Protein 3WOH (pdb70)

Radius of gyration: 16.53 Å; Cα contacts (8 Å, |Δi|>4): 539; chains: 1; bounding box: 43×38×48 Å

Foldseek 3Di:
DFLQAAEEEQAQLLDFLSLLLQLLLQVNPYEYEYEYCYPVVSVVVSQVVSVVVPGHYYYHHADLLPLPVVLVRQVVSCVPRHAHAEYEQDFADFDFFAPVVDDPVRLCRGQRRLAVSLVSNCVNNVVVCLVVLGHFYEHEAALCLVVNDGRRNSNNVSRVNNLVVQQVVQVVCVVSQYAGEYEHEAAADDVCCVLQPQRDHHYSNLSSVVSNCRSGCVCSVDHSYYYYPHNPNND

Structure (mmCIF, N/CA/C/O backbone):
data_3WOH
#
_entry.id   3WOH
#
_cell.length_a   56.425
_cell.length_b   56.425
_cell.length_c   122.838
_cell.angle_alpha   90.00
_cell.angle_beta   90.00
_cell.angle_gamma   90.00
#
_symmetry.space_group_name_H-M   'P 42 21 2'
#
loop_
_entity.id
_entity.type
_entity.pdbx_description
1 polymer SiaM
2 water water
#
loop_
_atom_site.group_PDB
_atom_site.id
_atom_site.type_symbol
_atom_site.label_atom_id
_atom_site.label_alt_id
_atom_site.label_comp_id
_atom_site.label_asym_id
_atom_site.label_entity_id
_atom_site.label_seq_id
_atom_site.pdbx_PDB_ins_code
_atom_site.Cartn_x
_atom_site.Cartn_y
_atom_site.Cartn_z
_atom_site.occupancy
_atom_site.B_iso_or_equiv
_atom_site.auth_seq_id
_atom_site.auth_comp_id
_atom_site.auth_asym_id
_atom_site.auth_atom_id
_atom_site.pdbx_PDB_model_num
ATOM 1 N N . GLY A 1 7 ? 22.389 -24.066 -34.691 1.00 91.59 5 GLY A N 1
ATOM 2 C CA . GLY A 1 7 ? 21.451 -25.143 -34.990 1.00 91.58 5 GLY A CA 1
ATOM 3 C C . GLY A 1 7 ? 21.652 -26.324 -34.039 1.00 89.44 5 GLY A C 1
ATOM 4 O O . GLY A 1 7 ? 21.950 -27.438 -34.475 1.00 90.31 5 GLY A O 1
ATOM 5 N N . ALA A 1 8 ? 21.486 -26.068 -32.743 1.00 86.58 6 ALA A N 1
ATOM 6 C CA . ALA A 1 8 ? 21.657 -27.088 -31.713 1.00 86.74 6 ALA A CA 1
ATOM 7 C C . ALA A 1 8 ? 20.542 -26.998 -30.662 1.00 87.04 6 ALA A C 1
ATOM 8 O O . ALA A 1 8 ? 20.382 -27.888 -29.824 1.00 84.34 6 ALA A O 1
ATOM 10 N N . LEU A 1 9 ? 19.799 -25.891 -30.718 1.00 88.04 7 LEU A N 1
ATOM 11 C CA . LEU A 1 9 ? 18.583 -25.697 -29.929 1.00 84.87 7 LEU A CA 1
ATOM 12 C C . LEU A 1 9 ? 17.297 -26.073 -30.681 1.00 90.36 7 LEU A C 1
ATOM 13 O O . LEU A 1 9 ? 16.220 -26.126 -30.087 1.00 89.92 7 LEU A O 1
ATOM 18 N N . SER A 1 10 ? 17.414 -26.337 -31.981 1.00 96.32 8 SER A N 1
ATOM 19 C CA . SER A 1 10 ? 16.278 -26.783 -32.797 1.00 103.86 8 SER A CA 1
ATOM 20 C C . SER A 1 10 ? 15.033 -25.878 -32.799 1.00 102.28 8 SER A C 1
ATOM 21 O O . SER A 1 10 ? 13.911 -26.375 -32.698 1.00 101.39 8 SER A O 1
ATOM 24 N N . GLY A 1 11 ? 15.222 -24.565 -32.908 1.00 99.89 9 GLY A N 1
ATOM 25 C CA . GLY A 1 11 ? 14.110 -23.634 -32.874 1.00 99.71 9 GLY A CA 1
ATOM 26 C C . GLY A 1 11 ? 13.230 -23.661 -31.631 1.00 95.90 9 GLY A C 1
ATOM 27 O O . GLY A 1 11 ? 12.064 -23.277 -31.713 1.00 99.71 9 GLY A O 1
ATOM 28 N N . LYS A 1 12 ? 13.759 -24.110 -30.489 1.00 86.78 10 LYS A N 1
ATOM 29 C CA . LYS A 1 12 ? 13.012 -24.016 -29.231 1.00 79.56 10 LYS A CA 1
ATOM 30 C C . LYS A 1 12 ? 12.965 -22.579 -28.738 1.00 74.07 10 LYS A C 1
ATOM 31 O O . LYS A 1 12 ? 13.637 -21.705 -29.286 1.00 74.46 10 LYS A O 1
ATOM 37 N N . VAL A 1 13 ? 12.171 -22.338 -27.699 1.00 69.09 11 VAL A N 1
ATOM 38 C CA . VAL A 1 13 ? 11.941 -20.980 -27.224 1.00 69.00 11 VAL A CA 1
ATOM 39 C C . VAL A 1 13 ? 12.557 -20.745 -25.853 1.00 67.80 11 VAL A C 1
ATOM 40 O O . VAL A 1 13 ? 12.253 -21.451 -24.892 1.00 68.54 11 VAL A O 1
ATOM 44 N N . ALA A 1 14 ? 13.422 -19.740 -25.769 1.00 65.89 12 ALA A N 1
ATOM 45 C CA . ALA A 1 14 ? 14.064 -19.391 -24.508 1.00 59.26 12 ALA A CA 1
ATOM 46 C C . ALA A 1 14 ? 13.604 -18.022 -24.012 1.00 57.91 12 ALA A C 1
ATOM 47 O O . ALA A 1 14 ? 13.508 -17.066 -24.785 1.00 59.37 12 ALA A O 1
ATOM 49 N N . LEU A 1 15 ? 13.323 -17.939 -22.717 1.00 55.34 13 LEU A N 1
ATOM 50 C CA . LEU A 1 15 ? 12.917 -16.687 -22.095 1.00 56.17 13 LEU A CA 1
ATOM 51 C C . LEU A 1 15 ? 13.972 -16.245 -21.086 1.00 54.57 13 LEU A C 1
ATOM 52 O O . LEU A 1 15 ? 14.168 -16.887 -20.046 1.00 51.52 13 LEU A O 1
ATOM 57 N N . VAL A 1 16 ? 14.651 -15.146 -21.402 1.00 56.09 14 VAL A N 1
ATOM 58 C CA . VAL A 1 16 ? 15.726 -14.638 -20.559 1.00 55.19 14 VAL A CA 1
ATOM 59 C C . VAL A 1 16 ? 15.330 -13.323 -19.892 1.00 59.15 14 VAL A C 1
ATOM 60 O O . VAL A 1 16 ? 15.369 -12.265 -20.523 1.00 61.91 14 VAL A O 1
ATOM 64 N N . THR A 1 17 ? 14.938 -13.389 -18.623 1.00 57.77 15 THR A N 1
ATOM 65 C CA . THR A 1 17 ? 14.649 -12.172 -17.875 1.00 57.55 15 THR A CA 1
ATOM 66 C C . THR A 1 17 ? 15.975 -11.466 -17.604 1.00 57.56 15 THR A C 1
ATOM 67 O O . THR A 1 17 ? 17.013 -12.118 -17.499 1.00 54.50 15 THR A O 1
ATOM 71 N N . GLY A 1 18 ? 15.949 -10.140 -17.519 1.00 61.71 16 GLY A N 1
ATOM 72 C CA . GLY A 1 18 ? 17.174 -9.367 -17.398 1.00 65.48 16 GLY A CA 1
ATOM 73 C C . GLY A 1 18 ? 18.197 -9.654 -18.494 1.00 69.25 16 GLY A C 1
ATOM 74 O O . GLY A 1 18 ? 19.400 -9.685 -18.230 1.00 67.34 16 GLY A O 1
ATOM 75 N N . GLY A 1 19 ? 17.718 -9.870 -19.721 1.00 74.00 17 GLY A N 1
ATOM 76 C CA . GLY A 1 19 ? 18.581 -10.152 -20.861 1.00 75.87 17 GLY A CA 1
ATOM 77 C C . GLY A 1 19 ? 18.941 -8.883 -21.615 1.00 79.37 17 GLY A C 1
ATOM 78 O O . GLY A 1 19 ? 19.584 -8.914 -22.668 1.00 78.24 17 GLY A O 1
ATOM 79 N N . SER A 1 20 ? 18.492 -7.763 -21.054 1.00 83.91 18 SER A N 1
ATOM 80 C CA . SER A 1 20 ? 18.800 -6.407 -21.504 1.00 86.37 18 SER A CA 1
ATOM 81 C C . SER A 1 20 ? 20.256 -6.206 -21.915 1.00 86.51 18 SER A C 1
ATOM 82 O O . SER A 1 20 ? 20.549 -5.680 -22.991 1.00 90.01 18 SER A O 1
ATOM 85 N N . ARG A 1 21 ? 21.148 -6.661 -21.036 1.00 81.40 19 ARG A N 1
ATOM 86 C CA . ARG A 1 21 ? 22.515 -6.164 -20.938 1.00 79.14 19 ARG A CA 1
ATOM 87 C C . ARG A 1 21 ? 23.447 -7.145 -20.220 1.00 71.91 19 ARG A C 1
ATOM 88 O O . ARG A 1 21 ? 22.987 -8.030 -19.501 1.00 67.71 19 ARG A O 1
ATOM 96 N N . GLY A 1 22 ? 24.755 -6.961 -20.395 1.00 69.55 20 GLY A N 1
ATOM 97 C CA . GLY A 1 22 ? 25.755 -7.735 -19.673 1.00 63.83 20 GLY A CA 1
ATOM 98 C C . GLY A 1 22 ? 25.628 -9.245 -19.786 1.00 61.20 20 GLY A C 1
ATOM 99 O O . GLY A 1 22 ? 25.581 -9.797 -20.892 1.00 65.49 20 GLY A O 1
ATOM 100 N N . LEU A 1 23 ? 25.565 -9.916 -18.638 1.00 55.91 21 LEU A N 1
ATOM 101 C CA . LEU A 1 23 ? 25.481 -11.375 -18.601 1.00 52.21 21 LEU A CA 1
ATOM 102 C C . LEU A 1 23 ? 24.252 -11.896 -19.345 1.00 51.94 21 LEU A C 1
ATOM 103 O O . LEU A 1 23 ? 24.357 -12.816 -20.157 1.00 50.06 21 LEU A O 1
ATOM 108 N N . GLY A 1 24 ? 23.095 -11.300 -19.066 1.00 52.81 22 GLY A N 1
ATOM 109 C CA . GLY A 1 24 ? 21.861 -11.666 -19.736 1.00 52.77 22 GLY A CA 1
ATOM 110 C C . GLY A 1 24 ? 21.962 -11.531 -21.244 1.00 54.83 22 GLY A C 1
ATOM 111 O O . GLY A 1 24 ? 21.464 -12.376 -21.984 1.00 53.29 22 GLY A O 1
ATOM 112 N N . ARG A 1 25 ? 22.610 -10.462 -21.694 1.00 56.92 23 ARG A N 1
ATOM 113 C CA . ARG A 1 25 ? 22.825 -10.224 -23.116 1.00 61.01 23 ARG A CA 1
ATOM 114 C C . ARG A 1 25 ? 23.693 -11.311 -23.736 1.00 59.18 23 ARG A C 1
ATOM 115 O O . ARG A 1 25 ? 23.382 -11.823 -24.811 1.00 61.66 23 ARG A O 1
ATOM 123 N N . ALA A 1 26 ? 24.777 -11.671 -23.057 1.00 54.78 24 ALA A N 1
ATOM 124 C CA . ALA A 1 26 ? 25.608 -12.764 -23.546 1.00 53.28 24 ALA A CA 1
ATOM 125 C C . ALA A 1 26 ? 24.804 -14.061 -23.624 1.00 55.93 24 ALA A C 1
ATOM 126 O O . ALA A 1 26 ? 24.932 -14.819 -24.586 1.00 58.80 24 ALA A O 1
ATOM 128 N N . MET A 1 27 ? 23.965 -14.303 -22.619 1.00 54.94 25 MET A N 1
ATOM 129 C CA . MET A 1 27 ? 23.113 -15.493 -22.597 1.00 51.34 25 MET A CA 1
ATOM 130 C C . MET A 1 27 ? 22.129 -15.515 -23.769 1.00 51.78 25 MET A C 1
ATOM 131 O O . MET A 1 27 ? 21.970 -16.532 -24.432 1.00 50.19 25 MET A O 1
ATOM 136 N N . ALA A 1 28 ? 21.467 -14.390 -24.015 1.00 52.69 26 ALA A N 1
ATOM 137 C CA . ALA A 1 28 ? 20.479 -14.297 -25.083 1.00 53.82 26 ALA A CA 1
ATOM 138 C C . ALA A 1 28 ? 21.151 -14.510 -26.439 1.00 57.39 26 ALA A C 1
ATOM 139 O O . ALA A 1 28 ? 20.666 -15.282 -27.283 1.00 58.71 26 ALA A O 1
ATOM 141 N N . LEU A 1 29 ? 22.280 -13.832 -26.632 1.00 58.54 27 LEU A N 1
ATOM 142 C CA . LEU A 1 29 ? 23.080 -13.993 -27.841 1.00 62.55 27 LEU A CA 1
ATOM 143 C C . LEU A 1 29 ? 23.490 -15.447 -28.077 1.00 64.01 27 LEU A C 1
ATOM 144 O O . LEU A 1 29 ? 23.316 -15.989 -29.179 1.00 67.62 27 LEU A O 1
ATOM 149 N N . ARG A 1 30 ? 24.024 -16.073 -27.033 1.00 61.06 28 ARG A N 1
ATOM 150 C CA . ARG A 1 30 ? 24.489 -17.452 -27.117 1.00 58.41 28 ARG A CA 1
ATOM 151 C C . ARG A 1 30 ? 23.353 -18.421 -27.418 1.00 58.08 28 ARG A C 1
ATOM 152 O O . ARG A 1 30 ? 23.460 -19.248 -28.322 1.00 58.09 28 ARG A O 1
ATOM 160 N N . LEU A 1 31 ? 22.276 -18.323 -26.645 1.00 58.17 29 LEU A N 1
ATOM 161 C CA . LEU A 1 31 ? 21.116 -19.185 -26.823 1.00 58.88 29 LEU A CA 1
ATOM 162 C C . LEU A 1 31 ? 20.578 -19.071 -28.240 1.00 63.99 29 LEU A C 1
ATOM 163 O O . LEU A 1 31 ? 20.197 -20.069 -28.854 1.00 65.33 29 LEU A O 1
ATOM 168 N N . ALA A 1 32 ? 20.554 -17.845 -28.753 1.00 66.18 30 ALA A N 1
ATOM 169 C CA . ALA A 1 32 ? 20.078 -17.610 -30.106 1.00 68.36 30 ALA A CA 1
ATOM 170 C C . ALA A 1 32 ? 20.999 -18.260 -31.136 1.00 70.69 30 ALA A C 1
ATOM 171 O O . ALA A 1 32 ? 20.530 -18.866 -32.100 1.00 73.34 30 ALA A O 1
ATOM 173 N N . ARG A 1 33 ? 22.308 -18.138 -30.930 1.00 70.51 31 ARG A N 1
ATOM 174 C CA . ARG A 1 33 ? 23.275 -18.709 -31.866 1.00 72.71 31 ARG A CA 1
ATOM 175 C C . ARG A 1 33 ? 23.255 -20.239 -31.897 1.00 71.48 31 ARG A C 1
ATOM 176 O O . ARG A 1 33 ? 23.742 -20.848 -32.846 1.00 72.72 31 ARG A O 1
ATOM 184 N N . ASP A 1 34 ? 22.695 -20.858 -30.862 1.00 69.86 32 ASP A N 1
ATOM 185 C CA . ASP A 1 34 ? 22.537 -22.309 -30.841 1.00 69.81 32 ASP A CA 1
ATOM 186 C C . ASP A 1 34 ? 21.179 -22.699 -31.434 1.00 70.01 32 ASP A C 1
ATOM 187 O O . ASP A 1 34 ? 20.782 -23.863 -31.405 1.00 69.63 32 ASP A O 1
ATOM 192 N N . GLY A 1 35 ? 20.475 -21.710 -31.976 1.00 71.06 33 GLY A N 1
ATOM 193 C CA . GLY A 1 35 ? 19.269 -21.956 -32.745 1.00 75.29 33 GLY A CA 1
ATOM 194 C C . GLY A 1 35 ? 17.972 -21.875 -31.967 1.00 77.14 33 GLY A C 1
ATOM 195 O O . GLY A 1 35 ? 17.056 -22.659 -32.206 1.00 80.88 33 GLY A O 1
ATOM 196 N N . ALA A 1 36 ? 17.886 -20.924 -31.042 1.00 74.31 34 ALA A N 1
ATOM 197 C CA . ALA A 1 36 ? 16.684 -20.762 -30.231 1.00 71.01 34 ALA A CA 1
ATOM 198 C C . ALA A 1 36 ? 16.081 -19.370 -30.388 1.00 69.98 34 ALA A C 1
ATOM 199 O O . ALA A 1 36 ? 16.801 -18.367 -30.389 1.00 68.64 34 ALA A O 1
ATOM 201 N N . ALA A 1 37 ? 14.758 -19.316 -30.521 1.00 69.84 35 ALA A N 1
ATOM 202 C CA . ALA A 1 37 ? 14.037 -18.049 -30.488 1.00 70.65 35 ALA A CA 1
ATOM 203 C C . ALA A 1 37 ? 14.084 -17.479 -29.074 1.00 68.37 35 ALA A C 1
ATOM 204 O O . ALA A 1 37 ? 13.587 -18.098 -28.132 1.00 66.95 35 ALA A O 1
ATOM 206 N N . VAL A 1 38 ? 14.687 -16.303 -28.925 1.00 68.28 36 VAL A N 1
ATOM 207 C CA . VAL A 1 38 ? 14.893 -15.722 -27.601 1.00 64.53 36 VAL A CA 1
ATOM 208 C C . VAL A 1 38 ? 13.969 -14.540 -27.315 1.00 66.80 36 VAL A C 1
ATOM 209 O O . VAL A 1 38 ? 13.861 -13.606 -28.113 1.00 70.03 36 VAL A O 1
ATOM 213 N N . ALA A 1 39 ? 13.300 -14.593 -26.169 1.00 64.54 37 ALA A N 1
ATOM 214 C CA . ALA A 1 39 ? 12.501 -13.473 -25.695 1.00 65.79 37 ALA A CA 1
ATOM 215 C C . ALA A 1 39 ? 13.298 -12.676 -24.666 1.00 65.93 37 ALA A C 1
ATOM 216 O O . ALA A 1 39 ? 13.672 -13.208 -23.622 1.00 63.37 37 ALA A O 1
ATOM 218 N N . ILE A 1 40 ? 13.566 -11.407 -24.960 1.00 68.84 38 ILE A N 1
ATOM 219 C CA . ILE A 1 40 ? 14.369 -10.582 -24.059 1.00 68.94 38 ILE A CA 1
ATOM 220 C C . ILE A 1 40 ? 13.488 -9.734 -23.142 1.00 70.98 38 ILE A C 1
ATOM 221 O O . ILE A 1 40 ? 12.918 -8.727 -23.564 1.00 73.54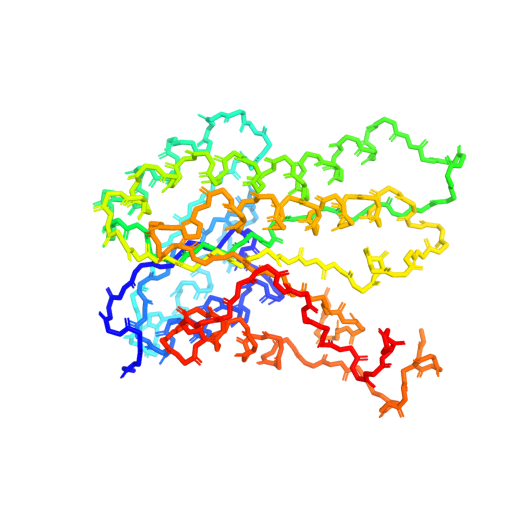 38 ILE A O 1
ATOM 226 N N . VAL A 1 41 ? 13.381 -10.162 -21.886 1.00 70.08 39 VAL A N 1
ATOM 227 C CA . VAL A 1 41 ? 12.559 -9.485 -20.886 1.00 72.61 39 VAL A CA 1
ATOM 228 C C . VAL A 1 41 ? 13.449 -8.582 -20.027 1.00 70.58 39 VAL A C 1
ATOM 229 O O . VAL A 1 41 ? 14.529 -8.996 -19.621 1.00 67.15 39 VAL A O 1
ATOM 233 N N . TYR A 1 42 ? 13.010 -7.353 -19.760 1.00 75.10 40 TYR A N 1
ATOM 234 C CA . TYR A 1 42 ? 13.890 -6.354 -19.139 1.00 80.31 40 TYR A CA 1
ATOM 235 C C . TYR A 1 42 ? 13.108 -5.284 -18.371 1.00 86.18 40 TYR A C 1
ATOM 236 O O . TYR A 1 42 ? 11.880 -5.258 -18.455 1.00 88.06 40 TYR A O 1
ATOM 245 N N . VAL A 1 43 ? 13.795 -4.420 -17.617 1.00 89.24 41 VAL A N 1
ATOM 246 C CA . VAL A 1 43 ? 13.106 -3.408 -16.795 1.00 94.18 41 VAL A CA 1
ATOM 247 C C . VAL A 1 43 ? 12.296 -2.361 -17.576 1.00 125.10 41 VAL A C 1
ATOM 248 O O . VAL A 1 43 ? 11.097 -2.225 -17.350 1.00 126.89 41 VAL A O 1
ATOM 252 N N . SER A 1 44 ? 12.907 -1.739 -18.569 1.00 127.17 42 SER A N 1
ATOM 253 C CA . SER A 1 44 ? 14.336 -1.802 -18.789 1.00 128.01 42 SER A CA 1
ATOM 254 C C . SER A 1 44 ? 14.580 -0.679 -19.764 1.00 127.96 42 SER A C 1
ATOM 255 O O . SER A 1 44 ? 13.623 -0.162 -20.345 1.00 130.90 42 SER A O 1
ATOM 258 N N . ASP A 1 45 ? 15.834 -0.296 -19.981 1.00 127.48 43 ASP A N 1
ATOM 259 C CA . ASP A 1 45 ? 16.107 0.592 -21.095 1.00 127.80 43 ASP A CA 1
ATOM 260 C C . ASP A 1 45 ? 15.762 -0.243 -22.321 1.00 124.32 43 ASP A C 1
ATOM 261 O O . ASP A 1 45 ? 16.221 -1.378 -22.450 1.00 121.56 43 ASP A O 1
ATOM 266 N N . ASP A 1 46 ? 14.953 0.306 -23.218 1.00 123.89 44 ASP A N 1
ATOM 267 C CA . ASP A 1 46 ? 14.524 -0.462 -24.382 1.00 121.31 44 ASP A CA 1
ATOM 268 C C . ASP A 1 46 ? 15.631 -0.488 -25.434 1.00 121.34 44 ASP A C 1
ATOM 269 O O . ASP A 1 46 ? 15.719 -1.412 -26.245 1.00 122.37 44 ASP A O 1
ATOM 274 N N . SER A 1 47 ? 16.476 0.539 -25.401 1.00 119.65 45 SER A N 1
ATOM 275 C CA . SER A 1 47 ? 17.574 0.690 -26.354 1.00 116.96 45 SER A CA 1
ATOM 276 C C . SER A 1 47 ? 18.499 -0.525 -26.387 1.00 110.82 45 SER A C 1
ATOM 277 O O . SER A 1 47 ? 18.714 -1.111 -27.448 1.00 110.09 45 SER A O 1
ATOM 280 N N . SER A 1 48 ? 19.036 -0.900 -25.226 1.00 106.48 46 SER A N 1
ATOM 281 C CA . SER A 1 48 ? 19.927 -2.058 -25.126 1.00 101.16 46 SER A CA 1
ATOM 282 C C . SER A 1 48 ? 19.229 -3.355 -25.505 1.00 98.17 46 SER A C 1
ATOM 283 O O . SER A 1 48 ? 19.835 -4.226 -26.117 1.00 95.83 46 SER A O 1
ATOM 286 N N . ALA A 1 49 ? 17.961 -3.482 -25.129 1.00 98.18 47 ALA A N 1
ATOM 287 C CA . ALA A 1 49 ? 17.183 -4.680 -25.435 1.00 96.91 47 ALA A CA 1
ATOM 288 C C . ALA A 1 49 ? 16.979 -4.883 -26.942 1.00 96.95 47 ALA A C 1
ATOM 289 O O . ALA A 1 49 ? 17.252 -5.962 -27.471 1.00 94.66 47 ALA A O 1
ATOM 291 N N . LYS A 1 50 ? 16.501 -3.850 -27.630 1.00 98.99 48 LYS A N 1
ATOM 292 C CA . LYS A 1 50 ? 16.282 -3.950 -29.071 1.00 100.25 48 LYS A CA 1
ATOM 293 C C . LYS A 1 50 ? 17.611 -3.930 -29.813 1.00 99.10 48 LYS A C 1
ATOM 294 O O . LYS A 1 50 ? 17.687 -4.303 -30.982 1.00 101.11 48 LYS A O 1
ATOM 300 N N . GLU A 1 51 ? 18.656 -3.486 -29.128 1.00 97.06 49 GLU A N 1
ATOM 301 C CA . GLU A 1 51 ? 20.005 -3.581 -29.661 1.00 97.60 49 GLU A CA 1
ATOM 302 C C . GLU A 1 51 ? 20.448 -5.043 -29.617 1.00 90.96 49 GLU A C 1
ATOM 303 O O . GLU A 1 51 ? 21.085 -5.534 -30.549 1.00 91.75 49 GLU A O 1
ATOM 309 N N . THR A 1 52 ? 20.086 -5.731 -28.534 1.00 83.64 50 THR A N 1
ATOM 310 C CA . THR A 1 52 ? 20.389 -7.149 -28.353 1.00 78.08 50 THR A CA 1
ATOM 311 C C . THR A 1 52 ? 19.630 -7.980 -29.373 1.00 76.60 50 THR A C 1
ATOM 312 O O . THR A 1 52 ? 20.173 -8.920 -29.963 1.00 75.38 50 THR A O 1
ATOM 316 N N . GLN A 1 53 ? 18.363 -7.634 -29.569 1.00 78.41 51 GLN A N 1
ATOM 317 C CA . GLN A 1 53 ? 17.539 -8.309 -30.561 1.00 79.71 51 GLN A CA 1
ATOM 318 C C . GLN A 1 53 ? 18.074 -8.043 -31.959 1.00 79.82 51 GLN A C 1
ATOM 319 O O . GLN A 1 53 ? 18.163 -8.954 -32.772 1.00 77.59 51 GLN A O 1
ATOM 325 N N . GLY A 1 54 ? 18.442 -6.793 -32.221 1.00 84.93 52 GLY A N 1
ATOM 326 C CA . GLY A 1 54 ? 19.010 -6.410 -33.500 1.00 92.69 52 GLY A CA 1
ATOM 327 C C . GLY A 1 54 ? 20.296 -7.164 -33.768 1.00 95.45 52 GLY A C 1
ATOM 328 O O . GLY A 1 54 ? 20.634 -7.459 -34.920 1.00 98.38 52 GLY A O 1
ATOM 329 N N . GLU A 1 55 ? 21.010 -7.479 -32.690 1.00 95.06 53 GLU A N 1
ATOM 330 C CA . GLU A 1 55 ? 22.235 -8.261 -32.778 1.00 97.11 53 GLU A CA 1
ATOM 331 C C . GLU A 1 55 ? 21.907 -9.693 -33.177 1.00 97.11 53 GLU A C 1
ATOM 332 O O . GLU A 1 55 ? 22.462 -10.216 -34.148 1.00 101.02 53 GLU A O 1
ATOM 338 N N . ILE A 1 56 ? 20.995 -10.314 -32.431 1.00 87.20 54 ILE A N 1
ATOM 339 C CA . ILE A 1 56 ? 20.558 -11.681 -32.716 1.00 79.88 54 ILE A CA 1
ATOM 340 C C . ILE A 1 56 ? 20.056 -11.824 -34.164 1.00 81.14 54 ILE A C 1
ATOM 341 O O . ILE A 1 56 ? 20.387 -12.788 -34.858 1.00 79.75 54 ILE A O 1
ATOM 346 N N . GLU A 1 57 ? 19.281 -10.843 -34.613 1.00 83.26 55 GLU A N 1
ATOM 347 C CA . GLU A 1 57 ? 18.723 -10.837 -35.963 1.00 84.72 55 GLU A CA 1
ATOM 348 C C . GLU A 1 57 ? 19.798 -10.644 -37.019 1.00 84.02 55 GLU A C 1
ATOM 349 O O . GLU A 1 57 ? 19.778 -11.307 -38.053 1.00 82.06 55 GLU A O 1
ATOM 355 N N . ARG A 1 58 ? 20.733 -9.738 -36.749 1.00 88.03 56 ARG A N 1
ATOM 356 C CA . ARG A 1 58 ? 21.819 -9.439 -37.681 1.00 95.26 56 ARG A CA 1
ATOM 357 C C . ARG A 1 58 ? 22.591 -10.690 -38.097 1.00 97.16 56 ARG A C 1
ATOM 358 O O . ARG A 1 58 ? 22.988 -10.828 -39.256 1.00 100.28 56 ARG A O 1
ATOM 366 N N . LEU A 1 59 ? 22.802 -11.601 -37.150 1.00 95.92 57 LEU A N 1
ATOM 367 C CA . LEU A 1 59 ? 23.469 -12.864 -37.454 1.00 96.52 57 LEU A CA 1
ATOM 368 C C . LEU A 1 59 ? 22.462 -14.007 -37.624 1.00 95.62 57 LEU A C 1
ATOM 369 O O . LEU A 1 59 ? 22.776 -15.172 -37.372 1.00 92.50 57 LEU A O 1
ATOM 374 N N . GLY A 1 60 ? 21.250 -13.657 -38.049 1.00 98.45 58 GLY A N 1
ATOM 375 C CA . GLY A 1 60 ? 20.261 -14.634 -38.476 1.00 100.57 58 GLY A CA 1
ATOM 376 C C . GLY A 1 60 ? 19.491 -15.398 -37.412 1.00 98.20 58 GLY A C 1
ATOM 377 O O . GLY A 1 60 ? 18.991 -16.491 -37.678 1.00 98.68 58 GLY A O 1
ATOM 378 N N . GLY A 1 61 ? 19.378 -14.832 -36.215 1.00 96.17 59 GLY A N 1
ATOM 379 C CA . GLY A 1 61 ? 18.627 -15.477 -35.153 1.00 92.99 59 GLY A CA 1
ATOM 380 C C . GLY A 1 61 ? 17.250 -14.869 -34.944 1.00 95.32 59 GLY A C 1
ATOM 381 O O . GLY A 1 61 ? 17.004 -13.724 -35.332 1.00 98.95 59 GLY A O 1
ATOM 382 N N . THR A 1 62 ? 16.352 -15.637 -34.330 1.00 91.95 60 THR A N 1
ATOM 383 C CA . THR A 1 62 ? 14.998 -15.168 -34.040 1.00 91.38 60 THR A CA 1
ATOM 384 C C . THR A 1 62 ? 14.912 -14.648 -32.608 1.00 87.17 60 THR A C 1
ATOM 385 O O . THR A 1 62 ? 15.345 -15.324 -31.677 1.00 84.30 60 THR A O 1
ATOM 389 N N . ALA A 1 63 ? 14.358 -13.450 -32.432 1.00 87.41 61 ALA A N 1
ATOM 390 C CA . ALA A 1 63 ? 14.295 -12.836 -31.106 1.00 85.37 61 ALA A CA 1
ATOM 391 C C . ALA A 1 63 ? 13.184 -11.794 -30.967 1.00 86.50 61 ALA A C 1
ATOM 392 O O . ALA A 1 63 ? 12.808 -11.144 -31.936 1.00 90.71 61 ALA A O 1
ATOM 394 N N . ARG A 1 64 ? 12.668 -11.647 -29.749 1.00 83.14 62 ARG A N 1
ATOM 395 C CA . ARG A 1 64 ? 11.707 -10.596 -29.421 1.00 82.67 62 ARG A CA 1
ATOM 396 C C . ARG A 1 64 ? 12.041 -9.957 -28.077 1.00 81.20 62 ARG A C 1
ATOM 397 O O . ARG A 1 64 ? 12.737 -10.555 -27.253 1.00 79.56 62 ARG A O 1
ATOM 405 N N . SER A 1 65 ? 11.534 -8.747 -27.857 1.00 82.61 63 SER A N 1
ATOM 406 C CA . SER A 1 65 ? 11.775 -8.022 -26.611 1.00 81.23 63 SER A CA 1
ATOM 407 C C . SER A 1 65 ? 10.474 -7.785 -25.849 1.00 84.20 63 SER A C 1
ATOM 408 O O . SER A 1 65 ? 9.413 -7.631 -26.453 1.00 89.21 63 SER A O 1
ATOM 411 N N . TYR A 1 66 ? 10.559 -7.766 -24.522 1.00 81.14 64 TYR A N 1
ATOM 412 C CA . TYR A 1 66 ? 9.384 -7.555 -23.681 1.00 81.10 64 TYR A CA 1
ATOM 413 C C . TYR A 1 66 ? 9.727 -6.785 -22.409 1.00 81.22 64 TYR A C 1
ATOM 414 O O . TYR A 1 66 ? 10.344 -7.328 -21.487 1.00 78.45 64 TYR A O 1
ATOM 423 N N . ARG A 1 67 ? 9.323 -5.521 -22.361 1.00 83.30 65 ARG A N 1
ATOM 424 C CA . ARG A 1 67 ? 9.492 -4.730 -21.155 1.00 83.28 65 ARG A CA 1
ATOM 425 C C . ARG A 1 67 ? 8.484 -5.189 -20.106 1.00 84.47 65 ARG A C 1
ATOM 426 O O . ARG A 1 67 ? 7.276 -5.037 -20.282 1.00 85.66 65 ARG A O 1
ATOM 434 N N . CYS A 1 68 ? 8.984 -5.770 -19.022 1.00 85.57 66 CYS A N 1
ATOM 435 C CA . CYS A 1 68 ? 8.111 -6.300 -17.983 1.00 89.77 66 CYS A CA 1
ATOM 436 C C . CYS A 1 68 ? 8.662 -6.065 -16.587 1.00 91.48 66 CYS A C 1
ATOM 437 O O . CYS A 1 68 ? 9.874 -6.100 -16.373 1.00 90.49 66 CYS A O 1
ATOM 440 N N . ASP A 1 69 ? 7.763 -5.827 -15.637 1.00 96.07 67 ASP A N 1
ATOM 441 C CA . ASP A 1 69 ? 8.145 -5.741 -14.233 1.00 98.52 67 ASP A CA 1
ATOM 442 C C . ASP A 1 69 ? 8.167 -7.145 -13.635 1.00 97.55 67 ASP A C 1
ATOM 443 O O . ASP A 1 69 ? 7.116 -7.750 -13.422 1.00 100.24 67 ASP A O 1
ATOM 448 N N . VAL A 1 70 ? 9.365 -7.662 -13.372 1.00 93.41 68 VAL A N 1
ATOM 449 C CA . VAL A 1 70 ? 9.511 -9.026 -12.875 1.00 90.64 68 VAL A CA 1
ATOM 450 C C . VAL A 1 70 ? 8.972 -9.154 -11.453 1.00 92.61 68 VAL A C 1
ATOM 451 O O . VAL A 1 70 ? 8.742 -10.259 -10.967 1.00 93.88 68 VAL A O 1
ATOM 455 N N . SER A 1 71 ? 8.765 -8.014 -10.798 1.00 94.05 69 SER A N 1
ATOM 456 C CA . SER A 1 71 ? 8.279 -7.982 -9.422 1.00 91.38 69 SER A CA 1
ATOM 457 C C . SER A 1 71 ? 6.753 -7.948 -9.361 1.00 97.90 69 SER A C 1
ATOM 458 O O . SER A 1 71 ? 6.153 -8.538 -8.459 1.00 95.84 69 SER A O 1
ATOM 461 N N . ASP A 1 72 ? 6.103 -7.389 -10.372 1.00 104.37 70 ASP A N 1
ATOM 462 C CA . ASP A 1 72 ? 4.645 -7.406 -10.378 1.00 112.13 70 ASP A CA 1
ATOM 463 C C . ASP A 1 72 ? 4.200 -8.868 -10.354 1.00 117.85 70 ASP A C 1
ATOM 464 O O . ASP A 1 72 ? 4.828 -9.721 -10.981 1.00 119.56 70 ASP A O 1
ATOM 469 N N . ALA A 1 73 ? 3.130 -9.159 -9.616 1.00 121.06 71 ALA A N 1
ATOM 470 C CA . ALA A 1 73 ? 2.741 -10.543 -9.348 1.00 121.99 71 ALA A CA 1
ATOM 471 C C . ALA A 1 73 ? 2.438 -11.278 -10.644 1.00 118.19 71 ALA A C 1
ATOM 472 O O . ALA A 1 73 ? 2.844 -12.425 -10.828 1.00 116.09 71 ALA A O 1
ATOM 474 N N . GLU A 1 74 ? 1.746 -10.679 -11.527 1.00 116.81 72 GLU A N 1
ATOM 475 C CA . GLU A 1 74 ? 1.655 -11.045 -12.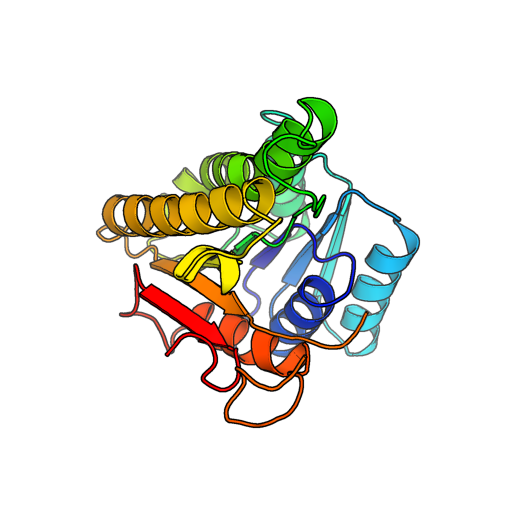934 1.00 114.13 72 GLU A CA 1
ATOM 476 C C . GLU A 1 74 ? 1.329 -9.875 -13.872 1.00 111.06 72 GLU A C 1
ATOM 477 O O . GLU A 1 74 ? 0.299 -9.865 -14.546 1.00 113.36 72 GLU A O 1
ATOM 483 N N . GLN A 1 75 ? 2.196 -8.940 -14.011 1.00 104.80 73 GLN A N 1
ATOM 484 C CA . GLN A 1 75 ? 2.450 -8.241 -15.265 1.00 99.61 73 GLN A CA 1
ATOM 485 C C . GLN A 1 75 ? 3.326 -9.230 -16.013 1.00 92.61 73 GLN A C 1
ATOM 486 O O . GLN A 1 75 ? 3.392 -9.253 -17.243 1.00 93.33 73 GLN A O 1
ATOM 492 N N . VAL A 1 76 ? 3.976 -10.071 -15.213 1.00 85.97 74 VAL A N 1
ATOM 493 C CA . VAL A 1 76 ? 4.758 -11.202 -15.680 1.00 81.82 74 VAL A CA 1
ATOM 494 C C . VAL A 1 76 ? 3.949 -12.127 -16.588 1.00 82.15 74 VAL A C 1
ATOM 495 O O . VAL A 1 76 ? 4.390 -12.420 -17.684 1.00 82.63 74 VAL A O 1
ATOM 499 N N . THR A 1 77 ? 2.778 -12.583 -16.142 1.00 82.59 75 THR A N 1
ATOM 500 C CA . THR A 1 77 ? 1.940 -13.483 -16.950 1.00 84.34 75 THR A CA 1
ATOM 501 C C . THR A 1 77 ? 1.576 -12.894 -18.307 1.00 84.34 75 THR A C 1
ATOM 502 O O . THR A 1 77 ? 1.636 -13.587 -19.329 1.00 82.84 75 THR A O 1
ATOM 506 N N . ARG A 1 78 ? 1.189 -11.622 -18.302 1.00 87.32 76 ARG A N 1
ATOM 507 C CA . ARG A 1 78 ? 0.933 -10.888 -19.535 1.00 93.50 76 ARG A CA 1
ATOM 508 C C . ARG A 1 78 ? 2.126 -11.036 -20.478 1.00 91.71 76 ARG A C 1
ATOM 509 O O . ARG A 1 78 ? 1.983 -11.427 -21.648 1.00 93.76 76 ARG A O 1
ATOM 517 N N . CYS A 1 79 ? 3.306 -10.747 -19.937 1.00 86.24 77 CYS A N 1
ATOM 518 C CA . CYS A 1 79 ? 4.563 -10.871 -20.662 1.00 82.71 77 CYS A CA 1
ATOM 519 C C . CYS A 1 79 ? 4.815 -12.286 -21.189 1.00 82.06 77 CYS A C 1
ATOM 520 O O . CYS A 1 79 ? 5.252 -12.466 -22.328 1.00 84.11 77 CYS A O 1
ATOM 523 N N . VAL A 1 80 ? 4.518 -13.284 -20.364 1.00 78.87 78 VAL A N 1
ATOM 524 C CA . VAL A 1 80 ? 4.836 -14.672 -20.674 1.00 75.38 78 VAL A CA 1
ATOM 525 C C . VAL A 1 80 ? 3.936 -15.246 -21.772 1.00 74.49 78 VAL A C 1
ATOM 526 O O . VAL A 1 80 ? 4.426 -15.918 -22.677 1.00 73.95 78 VAL A O 1
ATOM 530 N N . LYS A 1 81 ? 2.632 -14.990 -21.718 1.00 75.54 79 LYS A N 1
ATOM 531 C CA . LYS A 1 81 ? 1.785 -15.489 -22.802 1.00 78.89 79 LYS A CA 1
ATOM 532 C C . LYS A 1 81 ? 1.836 -14.559 -24.015 1.00 78.67 79 LYS A C 1
ATOM 533 O O . LYS A 1 81 ? 1.390 -14.928 -25.099 1.00 78.23 79 LYS A O 1
ATOM 539 N N . ALA A 1 82 ? 2.401 -13.367 -23.837 1.00 79.08 80 ALA A N 1
ATOM 540 C CA . ALA A 1 82 ? 2.833 -12.574 -24.984 1.00 81.42 80 ALA A CA 1
ATOM 541 C C . ALA A 1 82 ? 3.953 -13.318 -25.711 1.00 82.18 80 ALA A C 1
ATOM 542 O O . ALA A 1 82 ? 3.900 -13.510 -26.929 1.00 85.52 80 ALA A O 1
ATOM 544 N N . VAL A 1 83 ? 4.963 -13.738 -24.950 1.00 80.18 81 VAL A N 1
ATOM 545 C CA . VAL A 1 83 ? 6.053 -14.564 -25.476 1.00 78.17 81 VAL A CA 1
ATOM 546 C C . VAL A 1 83 ? 5.525 -15.817 -26.172 1.00 81.93 81 VAL A C 1
ATOM 547 O O . VAL A 1 83 ? 5.941 -16.145 -27.286 1.00 84.03 81 VAL A O 1
ATOM 551 N N . THR A 1 84 ? 4.605 -16.508 -25.502 1.00 82.55 82 THR A N 1
ATOM 552 C CA . THR A 1 84 ? 4.012 -17.737 -26.020 1.00 84.46 82 THR A CA 1
ATOM 553 C C . THR A 1 84 ? 3.247 -17.473 -27.313 1.00 90.59 82 THR A C 1
ATOM 554 O O . THR A 1 84 ? 3.270 -18.284 -28.240 1.00 90.87 82 THR A O 1
ATOM 558 N N . ALA A 1 85 ? 2.570 -16.332 -27.372 1.00 95.62 83 ALA A N 1
ATOM 559 C CA . ALA A 1 85 ? 1.848 -15.953 -28.575 1.00 103.12 83 ALA A CA 1
ATOM 560 C C . ALA A 1 85 ? 2.815 -15.677 -29.724 1.00 104.62 83 ALA A C 1
ATOM 561 O O . ALA A 1 85 ? 2.548 -16.035 -30.870 1.00 108.09 83 ALA A O 1
ATOM 563 N N . ASP A 1 86 ? 3.843 -14.881 -29.435 1.00 101.51 84 ASP A N 1
ATOM 564 C CA . ASP A 1 86 ? 4.837 -14.483 -30.438 1.00 100.45 84 ASP A CA 1
ATOM 565 C C . ASP A 1 86 ? 5.793 -15.556 -30.981 1.00 95.98 84 ASP A C 1
ATOM 566 O O . ASP A 1 86 ? 6.014 -15.636 -32.189 1.00 98.21 84 ASP A O 1
ATOM 571 N N . LEU A 1 87 ? 6.364 -16.368 -30.093 1.00 87.78 85 LEU A N 1
ATOM 572 C CA . LEU A 1 87 ? 7.384 -17.337 -30.505 1.00 83.60 85 LEU A CA 1
ATOM 573 C C . LEU A 1 87 ? 7.009 -18.792 -30.247 1.00 82.58 85 LEU A C 1
ATOM 574 O O . LEU A 1 87 ? 7.481 -19.699 -30.933 1.00 79.37 85 LEU A O 1
ATOM 579 N N . GLY A 1 88 ? 6.155 -19.003 -29.254 1.00 85.96 86 GLY A N 1
ATOM 580 C CA . GLY A 1 88 ? 5.661 -20.327 -28.920 1.00 86.27 86 GLY A CA 1
ATOM 581 C C . GLY A 1 88 ? 5.909 -20.670 -27.462 1.00 84.45 86 GLY A C 1
ATOM 582 O O . GLY A 1 88 ? 6.451 -19.852 -26.713 1.00 83.25 86 GLY A O 1
ATOM 583 N N . PRO A 1 89 ? 5.522 -21.889 -27.048 1.00 84.20 87 PRO A N 1
ATOM 584 C CA . PRO A 1 89 ? 5.683 -22.328 -25.654 1.00 80.84 87 PRO A CA 1
ATOM 585 C C . PRO A 1 89 ? 7.149 -22.376 -25.231 1.00 78.14 87 PRO A C 1
ATOM 586 O O . PRO A 1 89 ? 8.012 -22.716 -26.046 1.00 78.16 87 PRO A O 1
ATOM 590 N N . VAL A 1 90 ? 7.416 -22.042 -23.970 1.00 75.20 88 VAL A N 1
ATOM 591 C CA . VAL A 1 90 ? 8.782 -21.978 -23.456 1.00 71.59 88 VAL A CA 1
ATOM 592 C C . VAL A 1 90 ? 9.360 -23.341 -23.095 1.00 68.02 88 VAL A C 1
ATOM 593 O O . VAL A 1 90 ? 8.726 -24.152 -22.420 1.00 67.23 88 VAL A O 1
ATOM 597 N N . ASP A 1 91 ? 10.582 -23.580 -23.548 1.00 66.56 89 ASP A N 1
ATOM 598 C CA . ASP A 1 91 ? 11.281 -24.810 -23.226 1.00 65.02 89 ASP A CA 1
ATOM 599 C C . ASP A 1 91 ? 12.413 -24.482 -22.277 1.00 59.83 89 ASP A C 1
ATOM 600 O O . ASP A 1 91 ? 12.819 -25.305 -21.456 1.00 58.62 89 ASP A O 1
ATOM 605 N N . ILE A 1 92 ? 12.914 -23.260 -22.405 1.00 56.92 90 ILE A N 1
ATOM 606 C CA . ILE A 1 92 ? 14.072 -22.807 -21.654 1.00 53.43 90 ILE A CA 1
ATOM 607 C C . ILE A 1 92 ? 13.747 -21.505 -20.940 1.00 55.32 90 ILE A C 1
ATOM 608 O O . ILE A 1 92 ? 13.308 -20.546 -21.568 1.00 58.51 90 ILE A O 1
ATOM 613 N N . LEU A 1 93 ? 13.948 -21.482 -19.625 1.00 52.94 91 LEU A N 1
ATOM 614 C CA . LEU A 1 93 ? 13.729 -20.270 -18.843 1.00 53.39 91 LEU A CA 1
ATOM 615 C C . LEU A 1 93 ? 14.989 -19.878 -18.082 1.00 49.00 91 LEU A C 1
ATOM 616 O O . LEU A 1 93 ? 15.490 -20.642 -17.264 1.00 46.48 91 LEU A O 1
ATOM 621 N N . VAL A 1 94 ? 15.490 -18.680 -18.361 1.00 49.12 92 VAL A N 1
ATOM 622 C CA . VAL A 1 94 ? 16.679 -18.165 -17.698 1.00 47.11 92 VAL A CA 1
ATOM 623 C C . VAL A 1 94 ? 16.336 -16.932 -16.857 1.00 51.79 92 VAL A C 1
ATOM 624 O O . VAL A 1 94 ? 16.053 -15.860 -17.396 1.00 56.30 92 VAL A O 1
ATOM 628 N N . ASN A 1 95 ? 16.356 -17.087 -15.537 1.00 51.63 93 ASN A N 1
ATOM 629 C CA . ASN A 1 95 ? 16.097 -15.970 -14.628 1.00 49.21 93 ASN A CA 1
ATOM 630 C C . ASN A 1 95 ? 17.368 -15.193 -14.312 1.00 46.44 93 ASN A C 1
ATOM 631 O O . ASN A 1 95 ? 18.178 -15.634 -13.499 1.00 44.18 93 ASN A O 1
ATOM 636 N N . ASN A 1 96 ? 17.535 -14.036 -14.952 1.00 46.64 94 ASN A N 1
ATOM 637 C CA . ASN A 1 96 ? 18.734 -13.219 -14.760 1.00 45.76 94 ASN A CA 1
ATOM 638 C C . ASN A 1 96 ? 18.406 -11.813 -14.240 1.00 49.43 94 ASN A C 1
ATOM 639 O O . ASN A 1 96 ? 19.312 -11.040 -13.918 1.00 52.96 94 ASN A O 1
ATOM 644 N N . ALA A 1 97 ? 17.119 -11.480 -14.152 1.00 49.93 95 ALA A N 1
ATOM 645 C CA . ALA A 1 97 ? 16.709 -10.187 -13.600 1.00 54.16 95 ALA A CA 1
ATOM 646 C C . ALA A 1 97 ? 17.221 -10.019 -12.166 1.00 60.02 95 ALA A C 1
ATOM 647 O O . ALA A 1 97 ? 17.048 -10.905 -11.328 1.00 60.95 95 ALA A O 1
ATOM 649 N N . GLY A 1 98 ? 17.859 -8.888 -11.882 1.00 62.66 96 GLY A N 1
ATOM 650 C CA . GLY A 1 98 ? 18.388 -8.659 -10.551 1.00 61.81 96 GLY A CA 1
ATOM 651 C C . GLY A 1 98 ? 18.946 -7.272 -10.294 1.00 64.81 96 GLY A C 1
ATOM 652 O O . GLY A 1 98 ? 19.668 -6.714 -11.115 1.00 67.32 96 GLY A O 1
ATOM 653 N N . ILE A 1 99 ? 18.611 -6.714 -9.136 1.00 66.16 97 ILE A N 1
ATOM 654 C CA . ILE A 1 99 ? 19.131 -5.416 -8.729 1.00 67.91 97 ILE A CA 1
ATOM 655 C C . ILE A 1 99 ? 20.174 -5.586 -7.631 1.00 68.22 97 ILE A C 1
ATOM 656 O O . ILE A 1 99 ? 20.000 -6.399 -6.730 1.00 67.12 97 ILE A O 1
ATOM 661 N N . ILE A 1 100 ? 21.263 -4.831 -7.712 1.00 70.82 98 ILE A N 1
ATOM 662 C CA . ILE A 1 100 ? 22.278 -4.864 -6.668 1.00 72.37 98 ILE A CA 1
ATOM 663 C C . ILE A 1 100 ? 22.276 -3.579 -5.852 1.00 75.44 98 ILE A C 1
ATOM 664 O O . ILE A 1 100 ? 22.391 -2.486 -6.405 1.00 77.08 98 ILE A O 1
ATOM 669 N N . ARG A 1 101 ? 22.144 -3.710 -4.537 1.00 77.20 99 ARG A N 1
ATOM 670 C CA . ARG A 1 101 ? 22.272 -2.552 -3.660 1.00 80.56 99 ARG A CA 1
ATOM 671 C C . ARG A 1 101 ? 23.017 -2.902 -2.374 1.00 78.55 99 ARG A C 1
ATOM 672 O O . ARG A 1 101 ? 22.422 -3.310 -1.375 1.00 76.76 99 ARG A O 1
ATOM 680 N N . ASP A 1 102 ? 24.333 -2.716 -2.429 1.00 78.53 100 ASP A N 1
ATOM 681 C CA . ASP A 1 102 ? 25.250 -3.106 -1.366 1.00 78.16 100 ASP A CA 1
ATOM 682 C C . ASP A 1 102 ? 25.148 -2.231 -0.127 1.00 79.55 100 ASP A C 1
ATOM 683 O O . ASP A 1 102 ? 24.417 -1.241 -0.103 1.00 81.63 100 ASP A O 1
A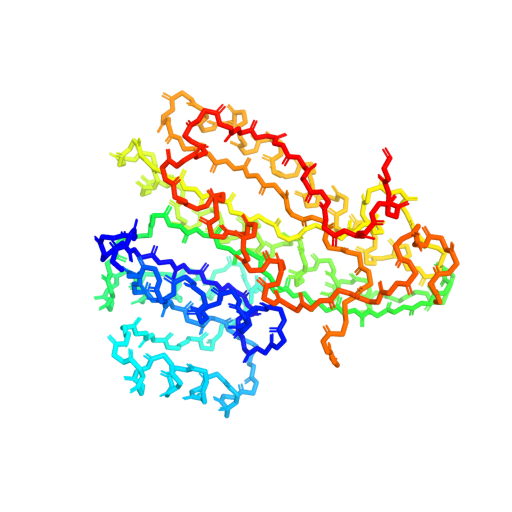TOM 688 N N . GLY A 1 103 ? 25.909 -2.602 0.897 1.00 79.56 101 GLY A N 1
ATOM 689 C CA . GLY A 1 103 ? 25.938 -1.863 2.143 1.00 80.60 101 GLY A CA 1
ATOM 690 C C . GLY A 1 103 ? 25.903 -2.790 3.339 1.00 78.34 101 GLY A C 1
ATOM 691 O O . GLY A 1 103 ? 25.338 -3.885 3.270 1.00 76.38 101 GLY A O 1
ATOM 692 N N . LEU A 1 104 ? 26.518 -2.354 4.436 1.00 79.14 102 LEU A N 1
ATOM 693 C CA . LEU A 1 104 ? 26.492 -3.107 5.685 1.00 75.75 102 LEU A CA 1
ATOM 694 C C . LEU A 1 104 ? 25.052 -3.351 6.122 1.00 73.98 102 LEU A C 1
ATOM 695 O O . LEU A 1 104 ? 24.189 -2.487 5.948 1.00 75.33 102 LEU A O 1
ATOM 700 N N . ALA A 1 105 ? 24.806 -4.521 6.706 1.00 70.34 103 ALA A N 1
ATOM 701 C CA . ALA A 1 105 ? 23.454 -4.967 7.038 1.00 69.85 103 ALA A CA 1
ATOM 702 C C . ALA A 1 105 ? 22.666 -3.978 7.904 1.00 74.21 103 ALA A C 1
ATOM 703 O O . ALA A 1 105 ? 21.443 -4.083 8.017 1.00 75.71 103 ALA A O 1
ATOM 705 N N . ALA A 1 106 ? 23.357 -3.018 8.508 1.00 75.93 104 ALA A N 1
ATOM 706 C CA . ALA A 1 106 ? 22.684 -2.001 9.303 1.00 78.75 104 ALA A CA 1
ATOM 707 C C . ALA A 1 106 ? 22.359 -0.751 8.480 1.00 83.49 104 ALA A C 1
ATOM 708 O O . ALA A 1 106 ? 21.532 0.065 8.884 1.00 87.63 104 ALA A O 1
ATOM 710 N N . SER A 1 107 ? 23.008 -0.594 7.331 1.00 82.95 105 SER A N 1
ATOM 711 C CA . SER A 1 107 ? 22.699 0.526 6.448 1.00 84.81 105 SER A CA 1
ATOM 712 C C . SER A 1 107 ? 21.660 0.098 5.413 1.00 81.02 105 SER A C 1
ATOM 713 O O . SER A 1 107 ? 21.105 0.923 4.691 1.00 80.30 105 SER A O 1
ATOM 716 N N . ILE A 1 108 ? 21.386 -1.202 5.388 1.00 79.35 106 ILE A N 1
ATOM 717 C CA . ILE A 1 108 ? 20.410 -1.761 4.472 1.00 81.40 106 ILE A CA 1
ATOM 718 C C . ILE A 1 108 ? 19.046 -1.173 4.790 1.00 86.70 106 ILE A C 1
A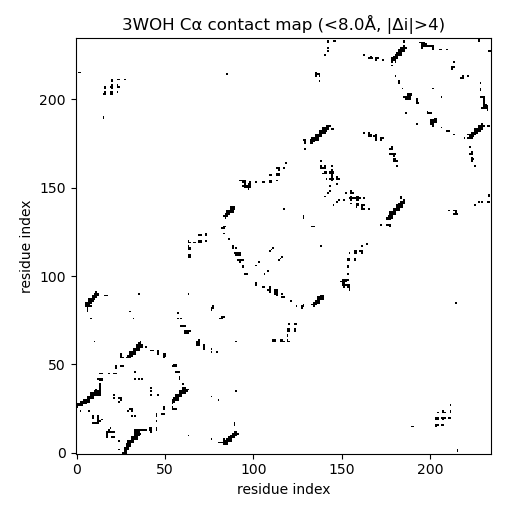TOM 719 O O . ILE A 1 108 ? 18.708 -0.945 5.951 1.00 87.96 106 ILE A O 1
ATOM 724 N N . LYS A 1 109 ? 18.271 -0.921 3.744 1.00 92.16 107 LYS A N 1
ATOM 725 C CA . LYS A 1 109 ? 16.991 -0.248 3.876 1.00 95.73 107 LYS A CA 1
ATOM 726 C C . LYS A 1 109 ? 15.906 -1.058 3.190 1.00 96.85 107 LYS A C 1
ATOM 727 O O . LYS A 1 109 ? 16.191 -1.894 2.332 1.00 96.02 107 LYS A O 1
ATOM 733 N N . ASP A 1 110 ? 14.660 -0.811 3.573 1.00 100.39 108 ASP A N 1
ATOM 734 C CA . ASP A 1 110 ? 13.545 -1.554 3.016 1.00 102.80 108 ASP A CA 1
ATOM 735 C C . ASP A 1 110 ? 13.522 -1.317 1.515 1.00 104.60 108 ASP A C 1
ATOM 736 O O . ASP A 1 110 ? 13.250 -2.232 0.739 1.00 102.92 108 ASP A O 1
ATOM 741 N N . GLU A 1 111 ? 13.813 -0.086 1.107 1.00 105.34 109 GLU A N 1
ATOM 742 C CA . GLU A 1 111 ? 13.860 0.233 -0.323 1.00 104.61 109 GLU A CA 1
ATOM 743 C C . GLU A 1 111 ? 14.825 -0.715 -1.029 1.00 98.74 109 GLU A C 1
ATOM 744 O O . GLU A 1 111 ? 14.439 -1.477 -1.925 1.00 97.52 109 GLU A O 1
ATOM 750 N N . ASP A 1 112 ? 16.077 -0.670 -0.585 1.00 96.37 110 ASP A N 1
ATOM 751 C CA . ASP A 1 112 ? 17.126 -1.558 -1.066 1.00 92.72 110 ASP A CA 1
ATOM 752 C C . ASP A 1 112 ? 16.705 -3.016 -0.967 1.00 87.71 110 ASP A C 1
ATOM 753 O O . ASP A 1 112 ? 16.720 -3.752 -1.960 1.00 84.57 110 ASP A O 1
ATOM 758 N N . TYR A 1 113 ? 16.331 -3.418 0.247 1.00 85.96 111 TYR A N 1
ATOM 759 C CA . TYR A 1 113 ? 16.042 -4.813 0.559 1.00 81.38 111 TYR A CA 1
ATOM 760 C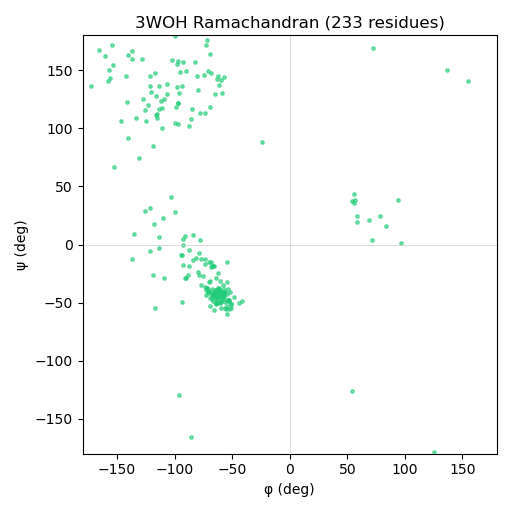 C . TYR A 1 113 ? 14.967 -5.404 -0.349 1.00 83.30 111 TYR A C 1
ATOM 761 O O . TYR A 1 113 ? 15.180 -6.437 -0.987 1.00 83.11 111 TYR A O 1
ATOM 770 N N . ASP A 1 114 ? 13.816 -4.742 -0.408 1.00 84.25 112 ASP A N 1
ATOM 771 C CA . ASP A 1 114 ? 12.705 -5.226 -1.215 1.00 83.71 112 ASP A CA 1
ATOM 772 C C . ASP A 1 114 ? 12.975 -5.106 -2.710 1.00 80.67 112 ASP A C 1
ATOM 773 O O . ASP A 1 114 ? 12.496 -5.932 -3.483 1.00 79.66 112 ASP A O 1
ATOM 778 N N . ALA A 1 115 ? 13.734 -4.094 -3.125 1.00 79.26 113 ALA A N 1
ATOM 779 C CA . ALA A 1 115 ? 14.127 -4.010 -4.532 1.00 78.33 113 ALA A CA 1
ATOM 780 C C . ALA A 1 115 ? 14.928 -5.254 -4.928 1.00 73.90 113 ALA A C 1
ATOM 781 O O . ALA A 1 115 ? 14.577 -5.974 -5.876 1.00 73.80 113 ALA A O 1
ATOM 783 N N . VAL A 1 116 ? 15.991 -5.508 -4.173 1.00 69.01 114 VAL A N 1
ATOM 784 C CA . VAL A 1 116 ? 16.863 -6.647 -4.412 1.00 62.34 114 VAL A CA 1
ATOM 785 C C . VAL A 1 116 ? 16.104 -7.974 -4.355 1.00 60.14 114 VAL A C 1
ATOM 786 O O . VAL A 1 116 ? 16.256 -8.832 -5.229 1.00 57.57 114 VAL A O 1
ATOM 790 N N . MET A 1 117 ? 15.261 -8.118 -3.339 1.00 61.22 115 MET A N 1
ATOM 791 C CA . MET A 1 117 ? 14.581 -9.379 -3.061 1.00 59.03 115 MET A CA 1
ATOM 792 C C . MET A 1 117 ? 13.504 -9.674 -4.109 1.00 57.86 115 MET A C 1
ATOM 793 O O . MET A 1 117 ? 13.371 -10.809 -4.567 1.00 54.51 115 MET A O 1
ATOM 798 N N . ASN A 1 118 ? 12.748 -8.648 -4.495 1.00 61.79 116 ASN A N 1
ATOM 799 C CA . ASN A 1 118 ? 11.707 -8.798 -5.516 1.00 62.64 116 ASN A CA 1
ATOM 800 C C . ASN A 1 118 ? 12.271 -9.004 -6.925 1.00 62.70 116 ASN A C 1
ATOM 801 O O . ASN A 1 118 ? 11.740 -9.806 -7.698 1.00 62.38 116 ASN A O 1
ATOM 806 N N . THR A 1 119 ? 13.342 -8.291 -7.267 1.00 62.98 117 THR A N 1
ATOM 807 C CA . THR A 1 119 ? 13.897 -8.418 -8.615 1.00 62.08 117 THR A CA 1
ATOM 808 C C . THR A 1 119 ? 14.722 -9.698 -8.787 1.00 62.17 117 THR A C 1
ATOM 809 O O . THR A 1 119 ? 14.715 -10.303 -9.865 1.00 64.17 117 THR A O 1
ATOM 813 N N . ASN A 1 120 ? 15.419 -10.110 -7.728 1.00 60.31 118 ASN A N 1
ATOM 814 C CA . ASN A 1 120 ? 16.307 -11.274 -7.794 1.00 54.78 118 ASN A CA 1
ATOM 815 C C . ASN A 1 120 ? 15.669 -12.602 -7.439 1.00 53.81 118 ASN A C 1
ATOM 816 O O . ASN A 1 120 ? 16.119 -13.650 -7.895 1.00 54.89 118 ASN A O 1
ATOM 821 N N . LEU A 1 121 ? 14.653 -12.574 -6.590 1.00 53.00 119 LEU A N 1
ATOM 822 C CA . LEU A 1 121 ? 14.086 -13.819 -6.088 1.00 50.37 119 LEU A CA 1
ATOM 823 C C . LEU A 1 121 ? 12.627 -13.987 -6.506 1.00 49.74 119 LEU A C 1
ATOM 824 O O . LEU A 1 121 ? 12.261 -15.004 -7.095 1.00 47.83 119 LEU A O 1
ATOM 829 N N . LYS A 1 122 ? 11.803 -12.989 -6.198 1.00 50.66 120 LYS A N 1
ATOM 830 C CA . LYS A 1 122 ? 10.383 -13.042 -6.526 1.00 53.94 120 LYS A CA 1
ATOM 831 C C . LYS A 1 122 ? 10.143 -13.238 -8.021 1.00 55.19 120 LYS A C 1
ATOM 832 O O . LYS A 1 122 ? 9.265 -14.011 -8.414 1.00 55.95 120 LYS A O 1
ATOM 838 N N . GLY A 1 123 ? 10.921 -12.536 -8.843 1.00 54.47 121 GLY A N 1
ATOM 839 C CA . GLY A 1 123 ? 10.800 -12.632 -10.287 1.00 54.96 121 GLY A CA 1
ATOM 840 C C . GLY A 1 123 ? 10.867 -14.067 -10.775 1.00 53.24 121 GLY A C 1
ATOM 841 O O . GLY A 1 123 ? 10.033 -14.508 -11.577 1.00 55.26 121 GLY A O 1
ATOM 842 N N . ALA A 1 124 ? 11.858 -14.799 -10.278 1.00 50.03 122 ALA A N 1
ATOM 843 C CA . ALA A 1 124 ? 12.009 -16.204 -10.623 1.00 50.09 122 ALA A CA 1
ATOM 844 C C . ALA A 1 124 ? 10.758 -16.987 -10.233 1.00 53.84 122 ALA A C 1
ATOM 845 O O . ALA A 1 124 ? 10.252 -17.781 -11.025 1.00 57.44 122 ALA A O 1
ATOM 847 N N . PHE A 1 125 ? 10.251 -16.747 -9.026 1.00 55.18 123 PHE A N 1
ATOM 848 C CA . PHE A 1 125 ? 9.020 -17.388 -8.567 1.00 58.30 123 PHE A CA 1
ATOM 849 C C . PHE A 1 125 ? 7.871 -17.169 -9.545 1.00 58.51 123 PHE A C 1
ATOM 850 O O . PHE A 1 125 ? 7.168 -18.109 -9.918 1.00 57.66 123 PHE A O 1
ATOM 858 N N . LEU A 1 126 ? 7.687 -15.922 -9.964 1.00 58.73 124 LEU A N 1
ATOM 859 C CA . LEU A 1 126 ? 6.550 -15.579 -10.800 1.00 59.73 124 LEU A CA 1
ATOM 860 C C . LEU A 1 126 ? 6.688 -16.129 -12.222 1.00 60.28 124 LEU A C 1
ATOM 861 O O . LEU A 1 126 ? 5.701 -16.580 -12.816 1.00 63.26 124 LEU A O 1
ATOM 866 N N . PHE A 1 127 ? 7.901 -16.118 -12.767 1.00 58.20 125 PHE A N 1
ATOM 867 C CA . PHE A 1 127 ? 8.086 -16.646 -14.115 1.00 59.19 125 PHE A CA 1
ATOM 868 C C . PHE A 1 127 ? 7.965 -18.163 -14.127 1.00 58.79 125 PHE A C 1
ATOM 869 O O . PHE A 1 127 ? 7.396 -18.742 -15.059 1.00 60.83 125 PHE A O 1
ATOM 877 N N . ILE A 1 128 ? 8.479 -18.805 -13.082 1.00 56.41 126 ILE A N 1
ATOM 878 C CA . ILE A 1 128 ? 8.362 -20.251 -12.964 1.00 56.84 126 ILE A CA 1
ATOM 879 C C . ILE A 1 128 ? 6.890 -20.623 -12.816 1.00 60.95 126 ILE A C 1
ATOM 880 O O . ILE A 1 128 ? 6.421 -21.589 -13.425 1.00 63.43 126 ILE A O 1
ATOM 885 N N . LYS A 1 129 ? 6.166 -19.834 -12.023 1.00 63.02 127 LYS A N 1
ATOM 886 C CA . LYS A 1 129 ? 4.711 -19.946 -11.910 1.00 66.09 127 LYS A CA 1
ATOM 887 C C . LYS A 1 129 ? 4.034 -19.890 -13.282 1.00 66.63 127 LYS A C 1
ATOM 888 O O . LYS A 1 129 ? 3.186 -20.725 -13.604 1.00 67.54 127 LYS A O 1
ATOM 894 N N . ALA A 1 130 ? 4.422 -18.907 -14.089 1.00 66.48 128 ALA A N 1
ATOM 895 C CA . ALA A 1 130 ? 3.826 -18.725 -15.411 1.00 68.52 128 ALA A CA 1
ATOM 896 C C . ALA A 1 130 ? 4.098 -19.900 -16.357 1.00 70.05 128 ALA A C 1
ATOM 897 O O . ALA A 1 130 ? 3.187 -20.368 -17.042 1.00 73.98 128 ALA A O 1
ATOM 899 N N . CYS A 1 131 ? 5.339 -20.383 -16.392 1.00 66.47 129 CYS A N 1
ATOM 900 C CA . CYS A 1 131 ? 5.722 -21.423 -17.356 1.00 67.64 129 CYS A CA 1
ATOM 901 C C . CYS A 1 131 ? 5.478 -22.859 -16.867 1.00 67.99 129 CYS A C 1
ATOM 902 O O . CYS A 1 131 ? 5.644 -23.832 -17.624 1.00 68.72 129 CYS A O 1
ATOM 905 N N . TYR A 1 132 ? 5.041 -22.999 -15.617 1.00 67.66 130 TYR A N 1
ATOM 906 C CA . TYR A 1 132 ? 5.011 -24.298 -14.930 1.00 66.48 130 TYR A CA 1
ATOM 907 C C . TYR A 1 132 ? 4.125 -25.415 -15.515 1.00 67.22 130 TYR A C 1
ATOM 908 O O . TYR A 1 132 ? 4.559 -26.565 -15.586 1.00 66.95 130 TYR A O 1
ATOM 917 N N . PHE A 1 133 ? 2.904 -25.094 -15.935 1.00 69.50 131 PHE A N 1
ATOM 918 C CA . PHE A 1 133 ? 2.030 -26.092 -16.547 1.00 71.68 131 PHE A CA 1
ATOM 919 C C . PHE A 1 133 ? 2.406 -26.440 -17.980 1.00 72.03 131 PHE A C 1
ATOM 920 O O . PHE A 1 133 ? 2.104 -27.537 -18.448 1.00 71.92 131 PHE A O 1
ATOM 928 N N . GLY A 1 134 ? 3.036 -25.499 -18.679 1.00 71.48 132 GLY A N 1
ATOM 929 C CA . GLY A 1 134 ? 3.571 -25.762 -20.004 1.00 71.49 132 GLY A CA 1
ATOM 930 C C . GLY A 1 134 ? 4.702 -26.765 -19.927 1.00 69.38 132 GLY A C 1
ATOM 931 O O . GLY A 1 134 ? 4.674 -27.829 -20.578 1.00 71.87 132 GLY A O 1
ATOM 932 N N . PHE A 1 135 ? 5.697 -26.421 -19.115 1.00 65.97 133 PHE A N 1
ATOM 933 C CA . PHE A 1 135 ? 6.774 -27.353 -18.822 1.00 66.08 133 PHE A CA 1
ATOM 934 C C . PHE A 1 135 ? 6.219 -28.756 -18.539 1.00 71.11 133 PHE A C 1
ATOM 935 O O . PHE A 1 135 ? 6.655 -29.723 -19.164 1.00 69.75 133 PHE A O 1
ATOM 943 N N . ILE A 1 136 ? 5.229 -28.860 -17.649 1.00 77.95 134 ILE A N 1
ATOM 944 C CA . ILE A 1 136 ? 4.723 -30.170 -17.230 1.00 85.71 134 ILE A CA 1
ATOM 945 C C . ILE A 1 136 ? 4.007 -30.886 -18.361 1.00 97.38 134 ILE A C 1
ATOM 946 O O . ILE A 1 136 ? 4.276 -32.060 -18.621 1.00 101.05 134 ILE A O 1
ATOM 951 N N . ARG A 1 137 ? 3.126 -30.173 -19.058 1.00 104.18 135 ARG A N 1
ATOM 952 C CA . ARG A 1 137 ? 2.373 -30.805 -20.118 1.00 110.30 135 ARG A CA 1
ATOM 953 C C . ARG A 1 137 ? 3.318 -31.312 -21.238 1.00 108.72 135 ARG A C 1
ATOM 954 O O . ARG A 1 137 ? 2.974 -32.265 -21.933 1.00 111.47 135 ARG A O 1
ATOM 962 N N . LYS A 1 138 ? 4.513 -30.720 -21.366 1.00 104.53 136 LYS A N 1
ATOM 963 C CA . LYS A 1 138 ? 5.479 -31.049 -22.442 1.00 103.52 136 LYS A CA 1
ATOM 964 C C . LYS A 1 138 ? 6.449 -32.226 -22.146 1.00 99.54 136 LYS A C 1
ATOM 965 O O . LYS A 1 138 ? 7.041 -32.814 -23.060 1.00 101.93 136 LYS A O 1
ATOM 971 N N . ARG A 1 139 ? 6.590 -32.573 -20.870 1.00 95.75 137 ARG A N 1
ATOM 972 C CA . ARG A 1 139 ? 7.606 -33.532 -20.407 1.00 92.70 137 ARG A CA 1
ATOM 973 C C . ARG A 1 139 ? 9.036 -33.087 -20.754 1.00 87.82 137 ARG A C 1
ATOM 974 O O . ARG A 1 139 ? 9.956 -33.899 -20.786 1.00 86.44 137 ARG A O 1
ATOM 982 N N . SER A 1 140 ? 9.232 -31.807 -21.034 1.00 82.37 138 SER A N 1
ATOM 983 C CA . SER A 1 140 ? 10.590 -31.315 -21.245 1.00 76.90 138 SER A CA 1
ATOM 984 C C . SER A 1 140 ? 10.723 -29.947 -20.613 1.00 74.39 138 SER A C 1
ATOM 985 O O . SER A 1 140 ? 9.723 -29.302 -20.298 1.00 77.20 138 SER A O 1
ATOM 988 N N . GLY A 1 141 ? 11.951 -29.499 -20.410 1.00 67.94 139 GLY A N 1
ATOM 989 C CA . GLY A 1 141 ? 12.135 -28.180 -19.850 1.00 64.23 139 GLY A CA 1
ATOM 990 C C . GLY A 1 141 ? 13.440 -28.014 -19.122 1.00 58.42 139 GLY A C 1
ATOM 991 O O . GLY A 1 141 ? 13.900 -28.913 -18.421 1.00 56.36 139 GLY A O 1
ATOM 992 N N . SER A 1 142 ? 14.043 -26.849 -19.301 1.00 55.26 140 SER A N 1
ATOM 993 C CA . SER A 1 142 ? 15.258 -26.517 -18.587 1.00 52.59 140 SER A CA 1
ATOM 994 C C . SER A 1 142 ? 15.163 -25.117 -18.004 1.00 53.24 140 SER A C 1
ATOM 995 O O . SER A 1 142 ? 15.187 -24.127 -18.741 1.00 56.95 140 SER A O 1
ATOM 998 N N . ILE A 1 143 ? 15.043 -25.046 -16.683 1.00 48.48 141 ILE A N 1
ATOM 999 C CA . ILE A 1 143 ? 15.032 -23.776 -15.974 1.00 48.81 141 ILE A CA 1
ATOM 1000 C C . ILE A 1 143 ? 16.411 -23.459 -15.430 1.00 46.54 141 ILE A C 1
ATOM 1001 O O . ILE A 1 143 ? 16.974 -24.235 -14.655 1.00 45.75 141 ILE A O 1
ATOM 1006 N N . ILE A 1 144 ? 16.956 -22.319 -15.832 1.00 45.62 142 ILE A N 1
ATOM 1007 C CA . ILE A 1 144 ? 18.261 -21.901 -15.341 1.00 44.58 142 ILE A CA 1
ATOM 1008 C C . ILE A 1 144 ? 18.174 -20.609 -14.541 1.00 42.58 142 ILE A C 1
ATOM 1009 O O . ILE A 1 144 ? 17.903 -19.538 -15.090 1.00 40.24 142 ILE A O 1
ATOM 1014 N N . ASN A 1 145 ? 18.411 -20.722 -13.238 1.00 42.24 143 ASN A N 1
ATOM 1015 C CA . ASN A 1 145 ? 18.449 -19.562 -12.360 1.00 43.45 143 ASN A CA 1
ATOM 1016 C C . ASN A 1 145 ? 19.879 -19.039 -12.190 1.00 41.63 143 ASN A C 1
ATOM 1017 O O . ASN A 1 145 ? 20.816 -19.810 -11.941 1.00 40.11 143 ASN A O 1
ATOM 1022 N N . ILE A 1 146 ? 20.041 -17.724 -12.248 1.00 40.57 144 ILE A N 1
ATOM 1023 C CA . ILE A 1 146 ? 21.349 -17.151 -11.985 1.00 42.21 144 ILE A CA 1
ATOM 1024 C C . ILE A 1 146 ? 21.505 -16.979 -10.480 1.00 45.93 144 ILE A C 1
ATOM 1025 O O . ILE A 1 146 ? 20.769 -16.221 -9.847 1.00 47.41 144 ILE A O 1
ATOM 1030 N N . SER A 1 147 ? 22.474 -17.691 -9.917 1.00 47.58 145 SER A N 1
ATOM 1031 C CA . SER A 1 147 ? 22.769 -17.622 -8.493 1.00 51.65 145 SER A CA 1
ATOM 1032 C C . SER A 1 147 ? 24.207 -17.165 -8.341 1.00 53.65 145 SER A C 1
ATOM 1033 O O . SER A 1 147 ? 25.102 -17.694 -9.001 1.00 59.48 145 SER A O 1
ATOM 1036 N N . SER A 1 148 ? 24.437 -16.176 -7.487 1.00 50.95 146 SER A N 1
ATOM 1037 C CA . SER A 1 148 ? 25.757 -15.581 -7.414 1.00 49.44 146 SER A CA 1
ATOM 1038 C C . SER A 1 148 ? 26.650 -16.432 -6.537 1.00 46.03 146 SER A C 1
ATOM 1039 O O . SER A 1 148 ? 26.177 -17.195 -5.694 1.00 44.63 146 SER A O 1
ATOM 1042 N N . VAL A 1 149 ? 27.948 -16.301 -6.744 1.00 44.02 147 VAL A N 1
ATOM 1043 C CA . VAL A 1 149 ? 28.908 -16.985 -5.905 1.00 45.45 147 VAL A CA 1
ATOM 1044 C C . VAL A 1 149 ? 28.778 -16.446 -4.472 1.00 46.19 147 VAL A C 1
ATOM 1045 O O . VAL A 1 149 ? 28.991 -17.173 -3.498 1.00 44.63 147 VAL A O 1
ATOM 1049 N N . SER A 1 150 ? 28.361 -15.187 -4.348 1.00 48.05 148 SER A N 1
ATOM 1050 C CA . SER A 1 150 ? 28.063 -14.613 -3.039 1.00 48.57 148 SER A CA 1
ATOM 1051 C C . SER A 1 150 ? 26.795 -15.238 -2.459 1.00 49.49 148 SER A C 1
ATOM 1052 O O . SER A 1 150 ? 26.511 -15.089 -1.276 1.00 48.01 148 SER A O 1
ATOM 1055 N N . GLY A 1 151 ? 26.024 -15.921 -3.303 1.00 50.19 149 GLY A N 1
ATOM 1056 C CA . GLY A 1 151 ? 24.858 -16.656 -2.840 1.00 45.19 149 GLY A CA 1
ATOM 1057 C C . GLY A 1 151 ? 25.268 -18.027 -2.333 1.00 40.41 149 GLY A C 1
ATOM 1058 O O . GLY A 1 151 ? 24.493 -18.711 -1.664 1.00 37.75 149 GLY A O 1
ATOM 1059 N N . VAL A 1 152 ? 26.501 -18.424 -2.645 1.00 39.85 150 VAL A N 1
ATOM 1060 C CA . VAL A 1 152 ? 26.998 -19.741 -2.264 1.00 39.69 150 VAL A CA 1
ATOM 1061 C C . VAL A 1 152 ? 27.746 -19.708 -0.936 1.00 44.24 150 VAL A C 1
ATOM 1062 O O . VAL A 1 152 ? 27.475 -20.530 -0.055 1.00 44.83 150 VAL A O 1
ATOM 1066 N N . PHE A 1 153 ? 28.685 -18.773 -0.786 1.00 47.15 151 PHE A N 1
ATOM 1067 C CA . PHE A 1 153 ? 29.390 -18.630 0.492 1.00 47.25 151 PHE A CA 1
ATOM 1068 C C . PHE A 1 153 ? 29.203 -17.274 1.189 1.00 45.72 151 PHE A C 1
ATOM 1069 O O . PHE A 1 153 ? 29.998 -16.924 2.058 1.00 47.17 151 PHE A O 1
ATOM 1077 N N . GLY A 1 154 ? 28.184 -16.509 0.806 1.00 42.49 152 GLY A N 1
ATOM 1078 C CA . GLY A 1 154 ? 27.957 -15.183 1.376 1.00 42.11 152 GLY A CA 1
ATOM 1079 C C . GLY A 1 154 ? 28.948 -14.116 0.923 1.00 43.21 152 GLY A C 1
ATOM 1080 O O . GLY A 1 154 ? 29.953 -14.428 0.289 1.00 44.67 152 GLY A O 1
ATOM 1081 N N . SER A 1 155 ? 28.669 -12.847 1.219 1.00 43.52 153 SER A N 1
ATOM 1082 C CA . SER A 1 155 ? 29.709 -11.821 1.090 1.00 46.69 153 SER A CA 1
ATOM 1083 C C . SER A 1 155 ? 29.402 -10.594 1.943 1.00 51.07 153 SER A C 1
ATOM 1084 O O . SER A 1 155 ? 28.251 -10.148 2.032 1.00 51.70 153 SER A O 1
ATOM 1087 N N . ALA A 1 156 ? 30.450 -10.050 2.555 1.00 52.95 154 ALA A N 1
ATOM 1088 C CA . ALA A 1 156 ? 30.322 -8.909 3.453 1.00 56.39 154 ALA A CA 1
ATOM 1089 C C . ALA A 1 156 ? 29.755 -7.691 2.737 1.00 58.67 154 ALA A C 1
ATOM 1090 O O . ALA A 1 156 ? 30.143 -7.383 1.612 1.00 59.26 154 ALA A O 1
ATOM 1092 N N . GLY A 1 157 ? 28.828 -7.006 3.399 1.00 59.93 155 GLY A N 1
ATOM 1093 C CA . GLY A 1 157 ? 28.206 -5.825 2.835 1.00 61.32 155 GLY A CA 1
ATOM 1094 C C . GLY A 1 157 ? 27.241 -6.102 1.692 1.00 59.03 155 GLY A C 1
ATOM 1095 O O . GLY A 1 157 ? 26.713 -5.170 1.087 1.00 58.34 155 GLY A O 1
ATOM 1096 N N . GLN A 1 158 ? 27.007 -7.374 1.386 1.00 57.21 156 GLN A N 1
ATOM 1097 C CA . GLN A 1 158 ? 26.012 -7.723 0.373 1.00 58.83 156 GLN A CA 1
ATOM 1098 C C . GLN A 1 158 ? 24.979 -8.706 0.909 1.00 56.74 156 GLN A C 1
ATOM 1099 O O . GLN A 1 158 ? 24.426 -9.499 0.145 1.00 57.34 156 GLN A O 1
ATOM 1105 N N . ALA A 1 159 ? 24.727 -8.643 2.214 1.00 56.53 157 ALA A N 1
ATOM 1106 C CA . ALA A 1 159 ? 23.778 -9.534 2.883 1.00 55.59 157 ALA A CA 1
ATOM 1107 C C . ALA A 1 159 ? 22.445 -9.611 2.146 1.00 51.94 157 ALA A C 1
ATOM 1108 O O . ALA A 1 159 ? 21.886 -10.685 1.956 1.00 49.88 157 ALA A O 1
ATOM 1110 N N . ASN A 1 160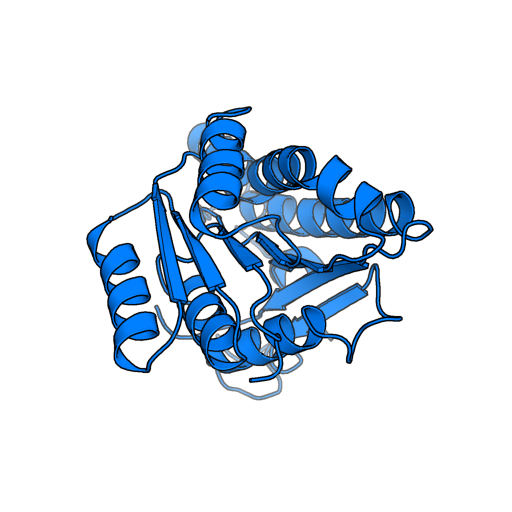 ? 21.924 -8.456 1.725 1.00 51.91 158 ASN A N 1
ATOM 1111 C CA . ASN A 1 160 ? 20.660 -8.390 0.969 1.00 53.02 158 ASN A CA 1
ATOM 1112 C C . ASN A 1 160 ? 20.628 -9.040 -0.430 1.00 51.37 158 ASN A C 1
ATOM 1113 O O . ASN A 1 160 ? 19.682 -9.753 -0.766 1.00 49.23 158 ASN A O 1
ATOM 1118 N N . TYR A 1 161 ? 21.666 -8.800 -1.229 1.00 50.64 159 TYR A N 1
ATOM 1119 C CA . TYR A 1 161 ? 21.875 -9.479 -2.496 1.00 49.49 159 TYR A CA 1
ATOM 1120 C C . TYR A 1 161 ? 22.199 -10.965 -2.318 1.00 48.12 159 TYR A C 1
ATOM 1121 O O . TYR A 1 161 ? 21.650 -11.828 -3.030 1.00 48.83 159 TYR A O 1
ATOM 1130 N N . ALA A 1 162 ? 23.082 -11.260 -1.368 1.00 44.73 160 ALA A N 1
ATOM 1131 C CA . ALA A 1 162 ? 23.518 -12.635 -1.135 1.00 42.66 160 ALA A CA 1
ATOM 1132 C C . ALA A 1 162 ? 22.371 -13.508 -0.645 1.00 43.52 160 ALA A C 1
ATOM 1133 O O . ALA A 1 162 ? 22.239 -14.657 -1.070 1.00 43.40 160 ALA A O 1
ATOM 1135 N N . SER A 1 163 ? 21.543 -12.959 0.242 1.00 43.82 161 SER A N 1
ATOM 1136 C CA . SER A 1 163 ? 20.357 -13.668 0.711 1.00 45.09 161 SER A CA 1
ATOM 1137 C C . SER A 1 163 ? 19.431 -13.957 -0.451 1.00 45.53 161 SER A C 1
ATOM 1138 O O . SER A 1 163 ? 18.912 -15.067 -0.576 1.00 44.16 161 SER A O 1
ATOM 1141 N N . ALA A 1 164 ? 19.231 -12.959 -1.307 1.00 47.04 162 ALA A N 1
ATOM 1142 C CA . ALA A 1 164 ? 18.416 -13.156 -2.505 1.00 44.88 162 ALA A CA 1
ATOM 1143 C C . ALA A 1 164 ? 18.952 -14.301 -3.389 1.00 42.56 162 ALA A C 1
ATOM 1144 O O . ALA A 1 164 ? 18.185 -15.143 -3.880 1.00 40.96 162 ALA A O 1
ATOM 1146 N N . LYS A 1 165 ? 20.267 -14.351 -3.578 1.00 41.58 163 LYS A N 1
ATOM 1147 C CA . LYS A 1 165 ? 20.839 -15.362 -4.466 1.00 41.05 163 LYS A CA 1
ATOM 1148 C C . LYS A 1 165 ? 20.828 -16.767 -3.849 1.00 40.48 163 LYS A C 1
ATOM 1149 O O . LYS A 1 165 ? 20.604 -17.774 -4.546 1.00 40.69 163 LYS A O 1
ATOM 1155 N N . ALA A 1 166 ? 21.050 -16.837 -2.539 1.00 39.04 164 ALA A N 1
ATOM 1156 C CA . ALA A 1 166 ? 20.993 -18.109 -1.836 1.00 36.69 164 ALA A CA 1
ATOM 1157 C C . ALA A 1 166 ? 19.567 -18.636 -1.856 1.00 37.06 164 ALA A C 1
ATOM 1158 O O . ALA A 1 166 ? 19.327 -19.833 -2.080 1.00 40.47 164 ALA A O 1
ATOM 1160 N N . GLY A 1 167 ? 18.622 -17.729 -1.636 1.00 37.34 165 GLY A N 1
ATOM 1161 C CA . GLY A 1 167 ? 17.210 -18.052 -1.734 1.00 39.28 165 GLY A CA 1
ATOM 1162 C C . GLY A 1 167 ? 16.885 -18.573 -3.118 1.00 39.58 165 GLY A C 1
ATOM 1163 O O . GLY A 1 167 ? 16.039 -19.464 -3.290 1.00 40.11 165 GLY A O 1
ATOM 1164 N N . LEU A 1 168 ? 17.573 -18.024 -4.114 1.00 39.95 166 LEU A N 1
ATOM 1165 C CA . LEU A 1 168 ? 17.398 -18.489 -5.481 1.00 41.34 166 LEU A CA 1
ATOM 1166 C C . LEU A 1 168 ? 17.864 -19.944 -5.616 1.00 39.68 166 LEU A C 1
ATOM 1167 O O . LEU A 1 168 ? 17.231 -20.756 -6.309 1.00 38.00 166 LEU A O 1
ATOM 1172 N N . ILE A 1 169 ? 18.961 -20.280 -4.942 1.00 38.30 167 ILE A N 1
ATOM 1173 C CA . ILE A 1 169 ? 19.453 -21.663 -4.967 1.00 35.95 167 ILE A CA 1
ATOM 1174 C C . ILE A 1 169 ? 18.446 -22.631 -4.311 1.00 36.12 167 ILE A C 1
ATOM 1175 O O . ILE A 1 169 ? 18.186 -23.746 -4.822 1.00 34.40 167 ILE A O 1
ATOM 1180 N N . GLY A 1 170 ? 17.861 -22.195 -3.195 1.00 36.39 168 GLY A N 1
ATOM 1181 C CA . GLY A 1 170 ? 16.824 -22.981 -2.543 1.00 39.83 168 GLY A CA 1
ATOM 1182 C C . GLY A 1 170 ? 15.606 -23.201 -3.427 1.00 44.09 168 GLY A C 1
ATOM 1183 O O . GLY A 1 170 ? 14.995 -24.295 -3.447 1.00 44.44 168 GLY A O 1
ATOM 1184 N N . LEU A 1 171 ? 15.250 -22.152 -4.166 1.00 46.64 169 LEU A N 1
ATOM 1185 C CA . LEU A 1 171 ? 14.165 -22.238 -5.137 1.00 47.21 169 LEU A CA 1
ATOM 1186 C C . LEU A 1 171 ? 14.489 -23.287 -6.191 1.00 43.94 169 LEU A C 1
ATOM 1187 O O . LEU A 1 171 ? 13.671 -24.160 -6.484 1.00 42.39 169 LEU A O 1
ATOM 1192 N N . THR A 1 172 ? 15.691 -23.186 -6.749 1.00 41.10 170 THR A N 1
ATOM 1193 C CA . THR A 1 172 ? 16.173 -24.115 -7.766 1.00 39.78 170 THR A CA 1
ATOM 1194 C C . THR A 1 172 ? 16.017 -25.568 -7.338 1.00 42.94 170 THR A C 1
ATOM 1195 O O . THR A 1 172 ? 15.482 -26.402 -8.084 1.00 43.54 170 THR A O 1
ATOM 1199 N N . LYS A 1 173 ? 16.505 -25.864 -6.135 1.00 43.30 171 LYS A N 1
ATOM 1200 C CA . LYS A 1 173 ? 16.416 -27.215 -5.597 1.00 40.62 171 LYS A CA 1
ATOM 1201 C C . LYS A 1 173 ? 14.966 -27.665 -5.488 1.00 40.21 171 LYS A C 1
ATOM 1202 O O . LYS A 1 173 ? 14.599 -28.761 -5.945 1.00 42.75 171 LYS A O 1
ATOM 1208 N N . SER A 1 174 ? 14.137 -26.818 -4.882 1.00 38.96 172 SER A N 1
ATOM 1209 C CA . SER A 1 174 ? 12.750 -27.204 -4.634 1.00 42.61 172 SER A CA 1
ATOM 1210 C C . SER A 1 174 ? 11.957 -27.429 -5.918 1.00 45.41 172 SER A C 1
ATOM 1211 O O . SER A 1 174 ? 11.122 -28.337 -6.002 1.00 48.69 172 SER A O 1
ATOM 1214 N N . ILE A 1 175 ? 12.204 -26.588 -6.911 1.00 42.98 173 ILE A N 1
ATOM 1215 C CA . ILE A 1 175 ? 11.561 -26.751 -8.200 1.00 43.51 173 ILE A CA 1
ATOM 1216 C C . ILE A 1 175 ? 12.055 -28.021 -8.873 1.00 41.40 173 ILE A C 1
ATOM 1217 O O . ILE A 1 175 ? 11.263 -28.770 -9.428 1.00 41.40 173 ILE A O 1
ATOM 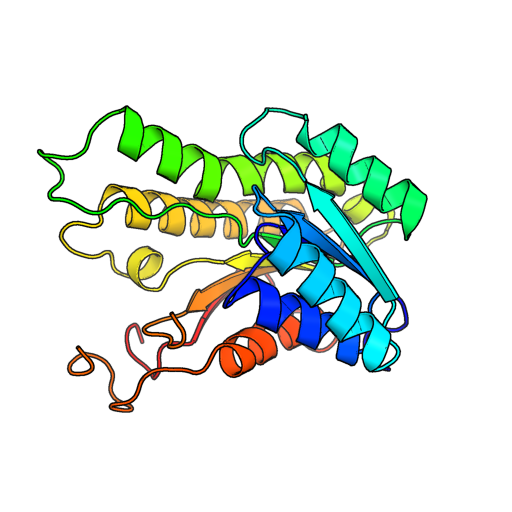1222 N N . ALA A 1 176 ? 13.361 -28.265 -8.816 1.00 39.99 174 ALA A N 1
ATOM 1223 C CA . ALA A 1 176 ? 13.925 -29.455 -9.452 1.00 41.39 174 ALA A CA 1
ATOM 1224 C C . ALA A 1 176 ? 13.263 -30.714 -8.895 1.00 45.01 174 ALA A C 1
ATOM 1225 O O . ALA A 1 176 ? 12.837 -31.595 -9.655 1.00 48.96 174 ALA A O 1
ATOM 1227 N N . LYS A 1 177 ? 13.154 -30.785 -7.569 1.00 43.24 175 LYS A N 1
ATOM 1228 C CA . LYS A 1 177 ? 12.459 -31.906 -6.942 1.00 41.98 175 LYS A CA 1
ATOM 1229 C C . LYS A 1 177 ? 11.007 -31.944 -7.370 1.00 40.60 175 LYS A C 1
ATOM 1230 O O . LYS A 1 177 ? 10.426 -33.012 -7.570 1.00 41.27 175 LYS A O 1
ATOM 1236 N N . GLU A 1 178 ? 10.423 -30.760 -7.500 1.00 39.18 176 GLU A N 1
ATOM 1237 C CA . GLU A 1 178 ? 9.006 -30.639 -7.795 1.00 43.12 176 GLU A CA 1
ATOM 1238 C C . GLU A 1 178 ? 8.632 -31.098 -9.214 1.00 47.57 176 GLU A C 1
ATOM 1239 O O . GLU A 1 178 ? 7.534 -31.598 -9.436 1.00 47.31 176 GLU A O 1
ATOM 1245 N N . LEU A 1 179 ? 9.540 -30.937 -10.171 1.00 46.30 177 LEU A N 1
ATOM 1246 C CA . LEU A 1 179 ? 9.208 -31.214 -11.561 1.00 47.49 177 LEU A CA 1
ATOM 1247 C C . LEU A 1 179 ? 9.969 -32.404 -12.132 1.00 48.62 177 LEU A C 1
ATOM 1248 O O . LEU A 1 179 ? 9.748 -32.782 -13.285 1.00 49.85 177 LEU A O 1
ATOM 1253 N N . ALA A 1 180 ? 10.859 -32.989 -11.333 1.00 48.11 178 ALA A N 1
ATOM 1254 C CA . ALA A 1 180 ? 11.756 -34.037 -11.827 1.00 49.54 178 ALA A CA 1
ATOM 1255 C C . ALA A 1 180 ? 11.052 -35.190 -12.557 1.00 52.63 178 ALA A C 1
ATOM 1256 O O . ALA A 1 180 ? 11.537 -35.665 -13.586 1.00 53.36 178 ALA A O 1
ATOM 1258 N N . GLU A 1 181 ? 9.916 -35.633 -12.034 1.00 54.44 179 GLU A N 1
ATOM 1259 C CA . GLU A 1 181 ? 9.224 -36.783 -12.603 1.00 59.33 179 GLU A CA 1
ATOM 1260 C C . GLU A 1 181 ? 8.533 -36.458 -13.919 1.00 61.50 179 GLU A C 1
ATOM 1261 O O . GLU A 1 181 ? 8.078 -37.358 -14.620 1.00 61.40 179 GLU A O 1
ATOM 1267 N N . ARG A 1 182 ? 8.433 -35.175 -14.241 1.00 63.36 180 ARG A N 1
ATOM 1268 C CA . ARG A 1 182 ? 7.768 -34.763 -15.463 1.00 65.91 180 ARG A CA 1
ATOM 1269 C C . ARG A 1 182 ? 8.866 -34.236 -16.399 1.00 64.39 180 ARG A C 1
ATOM 1270 O O . ARG A 1 182 ? 8.611 -33.460 -17.319 1.00 64.60 180 ARG A O 1
ATOM 1278 N N . ASN A 1 183 ? 10.093 -34.692 -16.134 1.00 62.93 181 ASN A N 1
ATOM 1279 C CA . ASN A 1 183 ? 11.257 -34.476 -16.996 1.00 63.01 181 ASN A CA 1
ATOM 1280 C C . ASN A 1 183 ? 11.527 -32.991 -17.260 1.00 63.97 181 ASN A C 1
ATOM 1281 O O . ASN A 1 183 ? 11.909 -32.588 -18.365 1.00 66.70 181 ASN A O 1
ATOM 1286 N N . VAL A 1 184 ? 11.319 -32.181 -16.227 1.00 61.54 182 VAL A N 1
ATOM 1287 C CA . VAL A 1 184 ? 11.647 -30.766 -16.295 1.00 57.23 182 VAL A CA 1
ATOM 1288 C C . VAL A 1 184 ? 12.786 -30.448 -15.334 1.00 53.24 182 VAL A C 1
ATOM 1289 O O . VAL A 1 184 ? 12.655 -30.596 -14.120 1.00 51.22 182 VAL A O 1
ATOM 1293 N N . ARG A 1 185 ? 13.906 -30.013 -15.898 1.00 52.00 183 ARG A N 1
ATOM 1294 C CA . ARG A 1 185 ? 15.110 -29.747 -15.129 1.00 45.27 183 ARG A CA 1
ATOM 1295 C C . ARG A 1 185 ? 15.170 -28.312 -14.636 1.00 43.05 183 ARG A C 1
ATOM 1296 O O . ARG A 1 185 ? 14.669 -27.392 -15.282 1.00 42.06 183 ARG A O 1
ATOM 1304 N N . CYS A 1 186 ? 15.803 -28.134 -13.484 1.00 44.04 184 CYS A N 1
ATOM 1305 C CA . CYS A 1 186 ? 16.026 -26.815 -12.919 1.00 42.48 184 CYS A CA 1
ATOM 1306 C C . CYS A 1 186 ? 17.403 -26.779 -12.287 1.00 41.51 184 CYS A C 1
ATOM 1307 O O . CYS A 1 186 ? 17.717 -27.584 -11.412 1.00 42.37 184 CYS A O 1
ATOM 1310 N N . ASN A 1 187 ? 18.233 -25.848 -12.735 1.00 39.78 185 ASN A N 1
ATOM 1311 C CA . ASN A 1 187 ? 19.584 -25.753 -12.214 1.00 37.32 185 ASN A CA 1
ATOM 1312 C C . ASN A 1 187 ? 19.985 -24.317 -11.952 1.00 35.10 185 ASN A C 1
ATOM 1313 O O . ASN A 1 187 ? 19.313 -23.383 -12.395 1.00 35.67 185 ASN A O 1
ATOM 1318 N N . ALA A 1 188 ? 21.080 -24.144 -11.221 1.00 32.98 186 ALA A N 1
ATOM 1319 C CA . ALA A 1 188 ? 21.532 -22.809 -10.868 1.00 30.37 186 ALA A CA 1
ATOM 1320 C C . ALA A 1 188 ? 22.947 -22.554 -11.375 1.00 30.78 186 ALA A C 1
ATOM 1321 O O . ALA A 1 188 ? 23.793 -23.455 -11.418 1.00 29.98 186 ALA A O 1
ATOM 1323 N N . VAL A 1 189 ? 23.183 -21.312 -11.770 1.00 34.14 187 VAL A N 1
ATOM 1324 C CA . VAL A 1 189 ? 24.490 -20.868 -12.230 1.00 34.90 187 VAL A CA 1
ATOM 1325 C C . VAL A 1 189 ? 25.038 -19.810 -11.283 1.00 35.50 187 VAL A C 1
ATOM 1326 O O . VAL A 1 189 ? 24.362 -18.825 -10.989 1.00 37.34 187 VAL A O 1
ATOM 1330 N N . ALA A 1 190 ? 26.259 -20.007 -10.806 1.00 36.48 188 ALA A N 1
ATOM 1331 C CA . ALA A 1 190 ? 26.846 -19.098 -9.828 1.00 36.70 188 ALA A CA 1
ATOM 1332 C C . ALA A 1 190 ? 28.114 -18.441 -10.368 1.00 35.86 188 ALA A C 1
ATOM 1333 O O . ALA A 1 190 ? 29.227 -18.914 -10.121 1.00 33.54 188 ALA A O 1
ATOM 1335 N N . PRO A 1 191 ? 27.954 -17.344 -11.107 1.00 39.00 189 PRO A N 1
ATOM 1336 C CA . PRO A 1 191 ? 29.112 -16.622 -11.641 1.00 41.06 189 PRO A CA 1
ATOM 1337 C C . PRO A 1 191 ? 29.916 -15.943 -10.531 1.00 40.65 189 PRO A C 1
ATOM 1338 O O . PRO A 1 191 ? 29.340 -15.530 -9.522 1.00 39.98 189 PRO A O 1
ATOM 1342 N N . GLY A 1 192 ? 31.227 -15.842 -10.718 1.00 41.36 190 GLY A N 1
ATOM 1343 C CA . GLY A 1 192 ? 32.078 -15.124 -9.788 1.00 43.44 190 GLY A CA 1
ATOM 1344 C C . GLY A 1 192 ? 32.318 -13.700 -10.255 1.00 45.24 190 GLY A C 1
ATOM 1345 O O . GLY A 1 192 ? 31.370 -12.983 -10.582 1.00 45.71 190 GLY A O 1
ATOM 1346 N N . LEU A 1 193 ? 33.585 -13.293 -10.288 1.00 46.56 191 LEU A N 1
ATOM 1347 C CA . LEU A 1 193 ? 33.960 -11.965 -10.771 1.00 48.94 191 LEU A CA 1
ATOM 1348 C C . LEU A 1 193 ? 33.936 -11.928 -12.300 1.00 50.58 191 LEU A C 1
ATOM 1349 O O . LEU A 1 193 ? 34.735 -12.588 -12.966 1.00 50.46 191 LEU A O 1
ATOM 1354 N N . ILE A 1 194 ? 33.006 -11.159 -12.851 1.00 51.76 192 ILE A N 1
ATOM 1355 C CA . ILE A 1 194 ? 32.838 -11.094 -14.293 1.00 54.38 192 ILE A CA 1
ATOM 1356 C C . ILE A 1 194 ? 32.897 -9.659 -14.810 1.00 58.59 192 ILE A C 1
ATOM 1357 O O . ILE A 1 194 ? 32.062 -8.830 -14.450 1.00 59.59 192 ILE A O 1
ATOM 1362 N N . ALA A 1 195 ? 33.906 -9.361 -15.622 1.00 63.21 193 ALA A N 1
ATOM 1363 C CA . ALA A 1 195 ? 33.824 -8.239 -16.544 1.00 70.12 193 ALA A CA 1
ATOM 1364 C C . ALA A 1 195 ? 33.013 -8.786 -17.712 1.00 78.64 193 ALA A C 1
ATOM 1365 O O . ALA A 1 195 ? 33.182 -9.945 -18.054 1.00 80.93 193 ALA A O 1
ATOM 1367 N N . THR A 1 196 ? 32.178 -7.987 -18.365 1.00 83.10 194 THR A N 1
ATOM 1368 C CA . THR A 1 196 ? 32.258 -6.542 -18.340 1.00 89.34 194 THR A CA 1
ATOM 1369 C C . THR A 1 196 ? 31.294 -5.873 -17.382 1.00 91.12 194 THR A C 1
ATOM 1370 O O . THR A 1 196 ? 30.514 -6.529 -16.690 1.00 85.93 194 THR A O 1
ATOM 1374 N N . ASP A 1 197 ? 31.394 -4.546 -17.379 1.00 99.41 195 ASP A N 1
ATOM 1375 C CA . ASP A 1 197 ? 30.568 -3.613 -16.617 1.00 105.42 195 ASP A CA 1
ATOM 1376 C C . ASP A 1 197 ? 29.194 -4.147 -16.231 1.00 108.49 195 ASP A C 1
ATOM 1377 O O . ASP A 1 197 ? 28.535 -3.594 -15.355 1.00 111.20 195 ASP A O 1
ATOM 1382 N N . ARG A 1 208 ? 38.514 -7.795 -5.906 1.00 70.49 206 ARG A N 1
ATOM 1383 C CA . ARG A 1 208 ? 39.871 -8.123 -6.330 1.00 69.48 206 ARG A CA 1
ATOM 1384 C C . ARG A 1 208 ? 40.036 -9.626 -6.572 1.00 67.43 206 ARG A C 1
ATOM 1385 O O . ARG A 1 208 ? 39.271 -10.442 -6.048 1.00 65.38 206 ARG A O 1
ATOM 1393 N N . LEU A 1 209 ? 41.035 -9.976 -7.379 1.00 68.84 207 LEU A N 1
ATOM 1394 C CA . LEU A 1 209 ? 41.233 -11.341 -7.856 1.00 67.14 207 LEU A CA 1
ATOM 1395 C C . LEU A 1 209 ? 41.989 -12.270 -6.906 1.00 67.87 207 LEU A C 1
ATOM 1396 O O . LEU A 1 209 ? 42.338 -13.385 -7.290 1.00 67.61 207 LEU A O 1
ATOM 1401 N N . ASP A 1 210 ? 42.249 -11.822 -5.680 1.00 69.58 208 ASP A N 1
ATOM 1402 C CA . ASP A 1 210 ? 42.964 -12.655 -4.712 1.00 68.33 208 ASP A CA 1
ATOM 1403 C C . ASP A 1 210 ? 42.242 -13.962 -4.372 1.00 62.57 208 ASP A C 1
ATOM 1404 O O . ASP A 1 210 ? 42.850 -15.025 -4.408 1.00 60.85 208 ASP A O 1
ATOM 1409 N N . PRO A 1 211 ? 40.932 -13.893 -4.043 1.00 60.29 209 PRO A N 1
ATOM 1410 C CA . PRO A 1 211 ? 40.305 -15.202 -3.788 1.00 56.44 209 PRO A CA 1
ATOM 1411 C C . PRO A 1 211 ? 39.976 -15.967 -5.075 1.00 54.04 209 PRO A C 1
ATOM 1412 O O . PRO A 1 211 ? 39.372 -17.038 -4.998 1.00 52.28 209 PRO A O 1
ATOM 1416 N N . VAL A 1 212 ? 40.359 -15.426 -6.233 1.00 52.29 210 VAL A N 1
ATOM 1417 C CA . VAL A 1 212 ? 40.161 -16.111 -7.511 1.00 49.27 210 VAL A CA 1
ATOM 1418 C C . VAL A 1 212 ? 41.453 -16.795 -7.970 1.00 50.07 210 VAL A C 1
ATOM 1419 O O . VAL A 1 212 ? 42.377 -16.132 -8.436 1.00 53.62 210 VAL A O 1
ATOM 1423 N N . PRO A 1 213 ? 41.520 -18.130 -7.832 1.00 45.95 211 PRO A N 1
ATOM 1424 C CA . PRO A 1 213 ? 42.730 -18.900 -8.153 1.00 45.26 211 PRO A CA 1
ATOM 1425 C C . PRO A 1 213 ? 43.260 -18.668 -9.571 1.00 48.03 211 PRO A C 1
ATOM 1426 O O . PRO A 1 213 ? 44.467 -18.727 -9.798 1.00 49.21 211 PRO A O 1
ATOM 1430 N N . MET A 1 214 ? 42.366 -18.401 -10.515 1.00 50.59 212 MET A N 1
ATOM 1431 C CA . MET A 1 214 ? 42.769 -18.201 -11.904 1.00 53.22 212 MET A CA 1
ATOM 1432 C C . MET A 1 214 ? 43.329 -16.811 -12.144 1.00 56.38 212 MET A C 1
ATOM 1433 O O . MET A 1 214 ? 43.837 -16.522 -13.223 1.00 57.71 212 MET A O 1
ATOM 1438 N N . ARG A 1 215 ? 43.222 -15.962 -11.126 1.00 61.08 213 ARG A N 1
ATOM 1439 C CA . ARG A 1 215 ? 43.817 -14.630 -11.124 1.00 64.97 213 ARG A CA 1
ATOM 1440 C C . ARG A 1 215 ? 43.373 -13.794 -12.328 1.00 65.07 213 ARG A C 1
ATOM 1441 O O . ARG A 1 215 ? 44.152 -13.008 -12.871 1.00 67.67 213 ARG A O 1
ATOM 1449 N N . ARG A 1 216 ? 42.121 -13.969 -12.743 1.00 60.47 214 ARG A N 1
ATOM 1450 C CA . ARG A 1 216 ? 41.553 -13.151 -13.811 1.00 58.79 214 ARG A CA 1
ATOM 1451 C C . ARG A 1 216 ? 40.042 -13.064 -13.678 1.00 56.46 214 ARG A C 1
ATOM 1452 O O . ARG A 1 216 ? 39.410 -13.952 -13.107 1.00 55.01 214 ARG A O 1
ATOM 1460 N N . PHE A 1 217 ? 39.463 -11.991 -14.206 1.00 58.63 215 PHE A N 1
ATOM 1461 C CA . PHE A 1 217 ? 38.010 -11.890 -14.289 1.00 58.14 215 PHE A CA 1
ATOM 1462 C C . PHE A 1 217 ? 37.494 -12.899 -15.308 1.00 57.34 215 PHE A C 1
ATOM 1463 O O . PHE A 1 217 ? 38.267 -13.437 -16.101 1.00 58.92 215 PHE A O 1
ATOM 1471 N N . GLY A 1 218 ? 36.196 -13.179 -15.271 1.00 54.65 216 GLY A N 1
ATOM 1472 C CA . GLY A 1 218 ? 35.585 -14.031 -16.272 1.00 53.83 216 GLY A CA 1
ATOM 1473 C C . GLY A 1 218 ? 34.923 -13.170 -17.332 1.00 55.51 216 GLY A C 1
ATOM 1474 O O . GLY A 1 218 ? 34.575 -12.022 -17.063 1.00 54.70 216 GLY A O 1
ATOM 1475 N N . ARG A 1 219 ? 34.772 -13.709 -18.541 1.00 55.86 217 ARG A N 1
ATOM 1476 C CA . ARG A 1 219 ? 34.007 -13.036 -19.593 1.00 55.18 217 ARG A CA 1
ATOM 1477 C C . ARG A 1 219 ? 32.577 -13.564 -19.585 1.00 51.48 217 ARG A C 1
ATOM 1478 O O . ARG A 1 219 ? 32.353 -14.727 -19.259 1.00 47.89 217 ARG A O 1
ATOM 1486 N N . PRO A 1 220 ? 31.604 -12.710 -19.945 1.00 53.88 218 PRO A N 1
ATOM 1487 C CA . PRO A 1 220 ? 30.190 -13.106 -19.927 1.00 54.86 218 PRO A CA 1
ATOM 1488 C C . PRO A 1 220 ? 29.892 -14.331 -20.799 1.00 56.63 218 PRO A C 1
ATOM 1489 O O . PRO A 1 220 ? 29.081 -15.168 -20.398 1.00 55.04 218 PRO A O 1
ATOM 1493 N N . ASP A 1 221 ? 30.538 -14.441 -21.959 1.00 59.25 219 ASP A N 1
ATOM 1494 C CA . ASP A 1 221 ? 30.265 -15.557 -22.863 1.00 60.50 219 ASP A CA 1
ATOM 1495 C C . ASP A 1 221 ? 30.732 -16.892 -22.270 1.00 54.55 219 ASP A C 1
ATOM 1496 O O . ASP A 1 221 ? 30.281 -17.961 -22.695 1.00 54.09 219 ASP A O 1
ATOM 1501 N N . GLU A 1 222 ? 31.619 -16.831 -21.281 1.00 52.24 220 GLU A N 1
ATOM 1502 C CA . GLU A 1 222 ? 32.004 -18.030 -20.539 1.00 50.27 220 GLU A CA 1
ATOM 1503 C C . GLU A 1 222 ? 30.836 -18.516 -19.652 1.00 46.56 220 GLU A C 1
ATOM 1504 O O . GLU A 1 222 ? 30.580 -19.721 -19.556 1.00 45.70 220 GLU A O 1
ATOM 1510 N N . VAL A 1 223 ? 30.120 -17.582 -19.027 1.00 44.21 221 VAL A N 1
ATOM 1511 C CA . VAL A 1 223 ? 28.897 -17.909 -18.276 1.00 40.68 221 VAL A CA 1
ATOM 1512 C C . VAL A 1 223 ? 27.785 -18.381 -19.222 1.00 41.57 221 VAL A C 1
ATOM 1513 O O . VAL A 1 223 ? 26.995 -19.300 -18.911 1.00 38.91 221 VAL A O 1
ATOM 1517 N N . ALA A 1 224 ? 27.737 -17.729 -20.382 1.00 44.66 222 ALA A N 1
ATOM 1518 C CA . ALA A 1 224 ? 26.766 -18.038 -21.422 1.00 41.51 222 ALA A CA 1
ATOM 1519 C C . ALA A 1 224 ? 26.939 -19.473 -21.883 1.00 41.10 222 ALA A C 1
ATOM 1520 O O . ALA A 1 224 ? 25.956 -20.176 -22.106 1.00 41.64 222 ALA A O 1
ATOM 1522 N N . GLY A 1 225 ? 28.191 -19.911 -22.000 1.00 41.77 223 GLY A N 1
ATOM 1523 C CA . GLY A 1 225 ? 28.475 -21.301 -22.325 1.00 43.05 223 GLY A CA 1
ATOM 1524 C C . GLY A 1 225 ? 27.788 -22.288 -21.389 1.00 40.49 223 GLY A C 1
ATOM 1525 O O . GLY A 1 225 ? 27.139 -23.243 -21.840 1.00 39.05 223 GLY A O 1
ATOM 1526 N N . LEU A 1 226 ? 27.922 -22.047 -20.085 1.00 40.51 224 LEU A N 1
ATOM 1527 C CA . LEU A 1 226 ? 27.312 -22.903 -19.067 1.00 37.80 224 LEU A CA 1
ATOM 1528 C C . LEU A 1 226 ? 25.794 -22.873 -19.140 1.00 38.81 224 LEU A C 1
ATOM 1529 O O . LEU A 1 226 ? 25.140 -23.922 -19.010 1.00 40.01 224 LEU A O 1
ATOM 1534 N N . VAL A 1 227 ? 25.230 -21.680 -19.344 1.00 38.50 225 VAL A N 1
ATOM 1535 C CA . VAL A 1 227 ? 23.778 -21.571 -19.515 1.00 38.53 225 VAL A CA 1
ATOM 1536 C C . VAL A 1 227 ? 23.297 -22.393 -20.717 1.00 43.04 225 VAL A C 1
ATOM 1537 O O . VAL A 1 227 ? 22.284 -23.106 -20.637 1.00 44.85 225 VAL A O 1
ATOM 1541 N N . ALA A 1 228 ? 24.037 -22.304 -21.822 1.00 45.49 226 ALA A N 1
ATOM 1542 C CA . ALA A 1 228 ? 23.680 -23.018 -23.048 1.00 47.43 226 ALA A CA 1
ATOM 1543 C C . ALA A 1 228 ? 23.744 -24.529 -22.842 1.00 47.23 226 ALA A C 1
ATOM 1544 O O . ALA A 1 228 ? 22.848 -25.254 -23.271 1.00 48.53 226 ALA A O 1
ATOM 1546 N N . PHE A 1 229 ? 24.801 -24.997 -22.179 1.00 45.23 227 PHE A N 1
ATOM 1547 C CA . PHE A 1 229 ? 24.923 -26.416 -21.854 1.00 44.45 227 PHE A CA 1
ATOM 1548 C C . PHE A 1 229 ? 23.757 -26.881 -20.982 1.00 46.55 227 PHE A C 1
ATOM 1549 O O . PHE A 1 229 ? 23.174 -27.937 -21.226 1.00 46.66 227 PHE A O 1
ATOM 1557 N N . LEU A 1 230 ? 23.420 -26.093 -19.962 1.00 47.65 228 LEU A N 1
ATOM 1558 C CA . LEU A 1 230 ? 22.330 -26.463 -19.059 1.00 45.29 228 LEU A CA 1
ATOM 1559 C C . LEU A 1 230 ? 20.973 -26.409 -19.754 1.00 48.09 228 LEU A C 1
ATOM 1560 O O . LEU A 1 230 ? 20.011 -27.017 -19.286 1.00 48.43 228 LEU A O 1
ATOM 1565 N N . ALA A 1 231 ? 20.903 -25.689 -20.872 1.00 49.43 229 ALA A N 1
ATOM 1566 C CA . ALA A 1 231 ? 19.642 -25.521 -21.595 1.00 51.73 229 ALA A CA 1
ATOM 1567 C C . ALA A 1 231 ? 19.382 -26.632 -22.620 1.00 51.51 229 ALA A C 1
ATOM 1568 O O . ALA A 1 231 ? 18.230 -26.918 -22.953 1.00 52.25 229 ALA A O 1
ATOM 1570 N N . GLY A 1 232 ? 20.451 -27.249 -23.118 1.00 50.13 230 GLY A N 1
ATOM 1571 C CA . GLY A 1 232 ? 20.340 -28.266 -24.149 1.00 51.53 230 GLY A CA 1
ATOM 1572 C C . GLY A 1 232 ? 20.079 -29.668 -23.637 1.00 53.37 230 GLY A C 1
ATOM 1573 O O . GLY A 1 232 ? 19.714 -29.861 -22.479 1.00 56.15 230 GLY A O 1
ATOM 1574 N N . ASP A 1 233 ? 20.274 -30.651 -24.506 1.00 56.19 231 ASP A N 1
ATOM 1575 C CA . ASP A 1 233 ? 19.989 -32.046 -24.187 1.00 60.90 231 ASP A CA 1
ATOM 1576 C C . ASP A 1 233 ? 21.219 -32.760 -23.644 1.00 58.29 231 ASP A C 1
ATOM 1577 O O . ASP A 1 233 ? 21.170 -33.947 -23.324 1.00 55.49 231 ASP A O 1
ATOM 1582 N N . GLU A 1 234 ? 22.326 -32.034 -23.554 1.00 61.95 232 GLU A N 1
ATOM 1583 C CA . GLU A 1 234 ? 23.562 -32.594 -23.020 1.00 61.94 232 GLU A CA 1
ATOM 1584 C C . GLU A 1 234 ? 23.522 -32.686 -21.498 1.00 57.67 232 GLU A C 1
ATOM 1585 O O . GLU A 1 234 ? 24.368 -33.331 -20.880 1.00 58.89 232 GLU A O 1
ATOM 1591 N N . SER A 1 235 ? 22.534 -32.034 -20.900 1.00 52.91 233 SER A N 1
ATOM 1592 C CA . SER A 1 235 ? 22.411 -31.985 -19.452 1.00 50.80 233 SER A CA 1
ATOM 1593 C C . SER A 1 235 ? 21.071 -32.563 -19.010 1.00 52.37 233 SER A C 1
ATOM 1594 O O . SER A 1 235 ? 20.506 -32.161 -17.989 1.00 51.16 233 SER A O 1
ATOM 1597 N N . SER A 1 236 ? 20.586 -33.527 -19.789 1.00 54.39 234 SER A N 1
ATOM 1598 C CA . SER A 1 236 ? 19.248 -34.094 -19.618 1.00 53.66 234 SER A CA 1
ATOM 1599 C C . SER A 1 236 ? 19.043 -34.869 -18.309 1.00 51.32 234 SER A C 1
ATOM 1600 O O . SER A 1 236 ? 17.906 -35.122 -17.902 1.00 51.37 234 SER A O 1
ATOM 1603 N N . TYR A 1 237 ? 20.135 -35.267 -17.668 1.00 49.19 235 TYR A N 1
ATOM 1604 C CA . TYR A 1 237 ? 20.048 -36.013 -16.416 1.00 48.44 235 TYR A CA 1
ATOM 1605 C C . TYR A 1 237 ? 20.609 -35.186 -15.270 1.00 45.94 235 TYR A C 1
ATOM 1606 O O . TYR A 1 237 ? 20.746 -35.672 -14.147 1.00 47.72 235 TYR A O 1
ATOM 1615 N N . ILE A 1 238 ? 20.941 -33.933 -15.567 1.00 43.54 236 ILE A N 1
ATOM 1616 C CA . ILE A 1 238 ? 21.395 -32.995 -14.547 1.00 40.31 236 ILE A CA 1
ATOM 1617 C C . ILE A 1 238 ? 20.245 -32.130 -14.076 1.00 40.15 236 ILE A C 1
ATOM 1618 O O . ILE A 1 238 ? 19.623 -31.425 -14.871 1.00 36.85 236 ILE A O 1
ATOM 1623 N N . THR A 1 239 ? 19.967 -32.180 -12.779 1.00 44.04 237 THR A N 1
ATOM 1624 C CA . THR A 1 239 ? 18.955 -31.308 -12.208 1.00 45.14 237 THR A CA 1
ATOM 1625 C C . THR A 1 239 ? 19.200 -31.110 -10.711 1.00 43.50 237 THR A C 1
ATOM 1626 O O . THR A 1 239 ? 19.648 -32.023 -10.011 1.00 42.95 237 THR A O 1
ATOM 1630 N N . GLY A 1 240 ? 18.930 -29.896 -10.240 1.00 44.09 238 GLY A N 1
ATOM 1631 C CA . GLY A 1 240 ? 19.079 -29.558 -8.835 1.00 46.46 238 GLY A CA 1
ATOM 1632 C C . GLY A 1 240 ? 20.499 -29.182 -8.462 1.00 44.80 238 GLY A C 1
ATOM 1633 O O . GLY A 1 240 ? 20.856 -29.145 -7.282 1.00 46.90 238 GLY A O 1
ATOM 1634 N N . GLN A 1 241 ? 21.309 -28.897 -9.474 1.00 39.17 239 GLN A N 1
ATOM 1635 C CA . GLN A 1 241 ? 22.716 -28.606 -9.266 1.00 34.48 239 GLN A CA 1
ATOM 1636 C C . GLN A 1 241 ? 23.004 -27.109 -9.213 1.00 32.68 239 GLN A C 1
ATOM 1637 O O . GLN A 1 241 ? 22.235 -26.280 -9.714 1.00 33.23 239 GLN A O 1
ATOM 1643 N N . VAL A 1 242 ? 24.126 -26.776 -8.588 1.00 31.88 240 VAL A N 1
ATOM 1644 C CA . VAL A 1 242 ? 24.582 -25.402 -8.477 1.00 33.35 240 VAL A CA 1
ATOM 1645 C C . VAL A 1 242 ? 25.985 -25.346 -9.032 1.00 34.15 240 VAL A C 1
ATOM 1646 O O . VAL A 1 242 ? 26.924 -25.833 -8.402 1.00 35.10 240 VAL A O 1
ATOM 1650 N N . VAL A 1 243 ? 26.134 -24.774 -10.219 1.00 33.62 241 VAL A N 1
ATOM 1651 C CA . VAL A 1 243 ? 27.437 -24.790 -10.862 1.00 34.01 241 VAL A CA 1
ATOM 1652 C C . VAL A 1 243 ? 28.059 -23.403 -10.916 1.00 35.41 241 VAL A C 1
ATOM 1653 O O . VAL A 1 243 ? 27.506 -22.484 -11.514 1.00 36.99 241 VAL A O 1
ATOM 1657 N N . CYS A 1 244 ? 29.197 -23.260 -10.244 1.00 36.52 242 CYS A N 1
ATOM 1658 C CA . CYS A 1 244 ? 29.963 -22.018 -10.243 1.00 39.89 242 CYS A CA 1
ATOM 1659 C C . CYS A 1 244 ? 30.718 -21.765 -11.549 1.00 42.18 242 CYS A C 1
ATOM 1660 O O . CYS A 1 244 ? 31.198 -22.696 -12.196 1.00 43.51 242 CYS A O 1
ATOM 1663 N N . VAL A 1 245 ? 30.825 -20.492 -11.916 1.00 41.68 243 VAL A N 1
ATOM 1664 C CA . VAL A 1 245 ? 31.670 -20.048 -13.018 1.00 40.98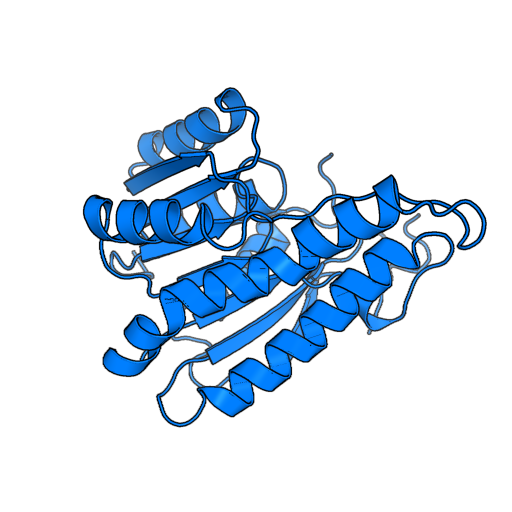 243 VAL A CA 1
ATOM 1665 C C . VAL A 1 245 ? 32.487 -18.885 -12.478 1.00 41.12 243 VAL A C 1
ATOM 1666 O O . VAL A 1 245 ? 32.214 -17.724 -12.785 1.00 41.31 243 VAL A O 1
ATOM 1670 N N . ASP A 1 246 ? 33.476 -19.203 -11.649 1.00 41.98 244 ASP A N 1
ATOM 1671 C CA . ASP A 1 246 ? 34.090 -18.213 -10.769 1.00 45.51 244 ASP A CA 1
ATOM 1672 C C . ASP A 1 246 ? 35.611 -18.292 -10.754 1.00 47.05 244 ASP A C 1
ATOM 1673 O O . ASP A 1 246 ? 36.266 -17.638 -9.942 1.00 48.68 244 ASP A O 1
ATOM 1678 N N . GLY A 1 247 ? 36.167 -19.098 -11.652 1.00 47.33 245 GLY A N 1
ATOM 1679 C CA . GLY A 1 247 ? 37.601 -19.298 -11.707 1.00 48.10 245 GLY A CA 1
ATOM 1680 C C . GLY A 1 247 ? 38.111 -20.066 -10.500 1.00 49.47 245 GLY A C 1
ATOM 1681 O O . GLY A 1 247 ? 39.305 -20.007 -10.183 1.00 52.65 245 GLY A O 1
ATOM 1682 N N . GLY A 1 248 ? 37.212 -20.790 -9.833 1.00 44.90 246 GLY A N 1
ATOM 1683 C CA . GLY A 1 248 ? 37.577 -21.593 -8.679 1.00 44.46 246 GLY A CA 1
ATOM 1684 C C . GLY A 1 248 ? 37.318 -20.888 -7.359 1.00 43.05 246 GLY A C 1
ATOM 1685 O O . GLY A 1 248 ? 37.578 -21.441 -6.290 1.00 41.69 246 GLY A O 1
ATOM 1686 N N . MET A 1 249 ? 36.786 -19.670 -7.448 1.00 42.51 247 MET A N 1
ATOM 1687 C CA . MET A 1 249 ? 36.597 -18.786 -6.302 1.00 43.01 247 MET A CA 1
ATOM 1688 C C . MET A 1 249 ? 35.867 -19.465 -5.133 1.00 44.21 247 MET A C 1
ATOM 1689 O O . MET A 1 249 ? 36.371 -19.497 -4.005 1.00 44.78 247 MET A O 1
ATOM 1694 N N . ALA A 1 250 ? 34.694 -20.022 -5.418 1.00 40.48 248 ALA A N 1
ATOM 1695 C CA . ALA A 1 250 ? 33.884 -20.699 -4.413 1.00 38.25 248 ALA A CA 1
ATOM 1696 C C . ALA A 1 250 ? 33.961 -22.219 -4.511 1.00 42.34 248 ALA A C 1
ATOM 1697 O O . ALA A 1 250 ? 32.942 -22.902 -4.370 1.00 43.68 248 ALA A O 1
ATOM 1699 N N . MET A 1 251 ? 35.142 -22.770 -4.749 1.00 44.70 249 MET A N 1
ATOM 1700 C CA . MET A 1 251 ? 35.213 -24.211 -4.938 1.00 47.22 249 MET A CA 1
ATOM 1701 C C . MET A 1 251 ? 35.062 -24.932 -3.606 1.00 51.46 249 MET A C 1
ATOM 1702 O O . MET A 1 251 ? 34.511 -26.034 -3.564 1.00 51.06 249 MET A O 1
#

Secondary structure (DSSP, 8-state):
--STT-EEEEET-SSHHHHHHHHHHHHTT-EEEEEESS-HHHHHHHHHHHHHTT--EEEEE--SSSTTTHHHHHHHHHHHT-S-SEEEE---------TTT--HHHHHHHHIIIIIHHHHHHHHHHHHHHHHT--EEEEE--THHHH--TT-HHHHHHHHHHHHHHHHHHHHHGGGT-EEEEEEE-SB-----TT-TT-SPBPHHHHHHHHHHHHSGGGTT--S-EEEESTTTT-

Organism: NCBI:txid1233308

Nearest PDB structures (foldseek):
  3woh-assembly1_A  TM=1.004E+00  e=8.801E-52  Streptomyces sp. A7248
  4rzh-assembly1_B  TM=9.764E-01  e=2.837E-30  Synechocystis sp. PCC 6803
  4ijk-assembly1_A  TM=9.683E-01  e=8.371E-27  Helicobacter pylori 26695
  8jfa-assembly2_F-2  TM=9.688E-01  e=1.682E-26  Helicobacter pylori
  8jfa-assembly1_C  TM=9.646E-01  e=1.079E-26  Helicobacter pylori

B-factor: mean 67.45, std 22.93, range [26.11, 150.09]

CATH classification: 3.40.50.720

Solvent-accessible surface area: 11267 Å² total; per-residue (Å²): 103,78,5,96,60,51,7,0,0,0,2,13,0,16,126,22,38,0,83,12,0,0,34,86,1,5,163,27,25,4,13,0,0,0,0,14,120,21,68,69,78,20,0,120,110,1,3,28,54,0,81,175,85,73,18,83,3,112,20,25,159,2,67,13,25,66,62,81,72,0,29,172,10,9,112,35,0,55,85,84,39,13,80,7,26,2,0,0,8,25,17,37,52,103,108,93,22,130,74,106,70,41,135,116,145,28,99,68,27,0,30,48,26,4,32,87,2,3,106,21,0,6,116,31,4,39,155,36,0,34,214,67,108,44,6,2,0,0,0,9,0,17,4,12,8,64,106,32,41,106,19,46,42,3,30,8,62,0,7,45,30,2,20,37,11,0,91,63,15,4,175,107,0,51,175,92,83,2,25,0,0,0,0,0,10,19,50,34,49,72,178,208,41,119,76,3,87,124,194,103,98,14,122,15,76,56,0,1,23,29,0,9,88,1,4,10,99,141,0,66,214,56,52,13,96,45,54,43,33,14,26,18,44,17,199

InterPro domains:
  IPR002347 Short-chain dehydrogenase/reductase SDR [PF13561] (9-237)
  IPR002347 Short-chain dehydrogenase/reductase SDR [PR00080] (76-87)
  IPR002347 Short-chain dehydrogenase/reductase SDR [PR00080] (129-137)
  IPR002347 Short-chain dehydrogenase/reductase SDR [PR00080] (149-168)
  IPR002347 Short-chain dehydrogenase/reductase SDR [PR00081] (1-16)
  IPR002347 Short-chain dehydrogenase/reductase SDR [PR00081] (76-87)
  IPR002347 Short-chain dehydrogenase/reductase SDR [PR00081] (123-139)
  IPR002347 Short-chain dehydrogenase/reductase SDR [PR00081] (149-168)
  IPR002347 Short-chain dehydrogenase/reductase SDR [PR00081] (170-187)
  IPR002347 Short-chain dehydrogenase/reductase SDR [PR00081] (201-221)
  IPR011284 3-oxoacyl-(acyl-carrier-protein) reductase [TIGR01830] (2-238)
  IPR020904 Short-chain dehydrogenase/reductase, conserved site [PS00061] (136-164)
  IPR036291 NAD(P)-binding domain superfamily [SSF51735] (2-238)
  IPR050259 Short-chain dehydrogenases/reductases [PTHR42879] (2-238)
  IPR057326 Ketoreductase domain [SM00822] (3-182)

Sequence (235 aa):
GALSGKVALVTGGSRGLGRAMALRLARDGAAVAIVYVSDDSSAKETQGEIERLGGTARSYRCDVSDAEQVTRCVKAVTADLGPVDILVNNAGIIRDGLAASIKDEDYDAVMNTNLKGAFLFIKACYFGFIRKRSGSIINISSVSGVFGSAGQANYASAKAGLIGLTKSIAKELAERNVRCNAVAPGLIATDRLDPVPMRRFGRPDEVAGLVAFLAGDESSYITGQVVCVDGGMAM